Protein AF-A0A6J4S0P6-F1 (afdb_monomer_lite)

Secondary structure (DSSP, 8-state):
-------------------------GGGGS-HHHHHHHHHHHHHHHHHHHHHHHHSS---TTTTTTS--TTHHHHHHHHHHHHHHHHHHHHHHHHHT-HHHHHH----HHHHHHHHHHHHHHHHHHHHHHHHSS---HHHHHHTTGGGHHHHHHHHHHHHHHHHHHHHHHHHHHHHHHHHHHHHHHHHHHHHHHHHT-PPPP-------PPPPP----

Sequence (218 aa):
MSQARCESTGLRGRTGTLAPARRRNVFRVFRPSRMRLALQLGAGSVVVHELRYRLGPEHGERSLADHGHAYLTVITPLLGLALVLATAHFVWALWARRPEALAGGRIGVRTLAPALLAVHVGQESLEAALAFGHPFDLTVGLGHGGWIAAPLSLLVAAVLAWLTRGARHLAQAALARRRAPARIAARSAIATVATVLGPPCPPLARHGAERAPPLLAS

Organism: NCBI:txid1162706

Radius of gyration: 34.6 Å; chains: 1; bounding box: 70×63×114 Å

Foldseek 3Di:
DDDDDDDDPDPPPPPPPPPPPPPPPPVPPDDVQLVVQLVLLLVLLVQLLVVQCVPWPDPDPVPPVPDPVPVCVVVLVVVLSVLSSVLSVVLVVVQVPDPVCVVPNQCALVSQLVSSLVSNQVSVQVCCCVVVVDGDDVVVCVVRRVVVSNVSSSVSRHVSSVVVVVVVVVVVVVVVVVCVVVVVVVVVVVVVVDVVVDDDDPPDPPPPPDDDDDDDDD

Structure (mmCIF, N/CA/C/O backbone):
data_AF-A0A6J4S0P6-F1
#
_entry.id   AF-A0A6J4S0P6-F1
#
loop_
_atom_site.group_PDB
_atom_site.id
_atom_site.type_symbol
_atom_site.label_atom_id
_atom_site.label_alt_id
_atom_site.label_comp_id
_atom_site.label_asym_id
_atom_site.label_entity_id
_atom_site.label_seq_id
_atom_site.pdbx_PDB_ins_code
_atom_site.Cartn_x
_atom_site.Cartn_y
_atom_site.Cartn_z
_atom_site.occupancy
_atom_site.B_iso_or_equiv
_atom_site.auth_seq_id
_atom_site.auth_comp_id
_atom_site.auth_asym_id
_atom_site.auth_atom_id
_atom_site.pdbx_PDB_model_num
ATOM 1 N N . MET A 1 1 ? -10.715 12.210 89.234 1.00 48.47 1 MET A N 1
ATOM 2 C CA . MET A 1 1 ? -11.554 11.971 88.034 1.00 48.47 1 MET A CA 1
ATOM 3 C C . MET A 1 1 ? -10.690 12.241 86.796 1.00 48.47 1 MET A C 1
ATOM 5 O O . MET A 1 1 ? -10.702 13.342 86.280 1.00 48.47 1 MET A O 1
ATOM 9 N N . SER A 1 2 ? -9.645 11.455 86.529 1.00 48.28 2 SER A N 1
ATOM 10 C CA . SER A 1 2 ? -9.592 10.173 85.793 1.00 48.28 2 SER A CA 1
ATOM 11 C C . SER A 1 2 ? -10.154 10.243 84.364 1.00 48.28 2 SER A C 1
ATOM 13 O O . SER A 1 2 ? -11.287 9.846 84.111 1.00 48.28 2 SER A O 1
ATOM 15 N N . GLN A 1 3 ? -9.351 10.784 83.440 1.00 49.25 3 GLN A N 1
ATOM 16 C CA . GLN A 1 3 ? -9.535 10.644 81.994 1.00 49.25 3 GLN A CA 1
ATOM 17 C C . GLN A 1 3 ? -8.680 9.468 81.508 1.00 49.25 3 GLN A C 1
ATOM 19 O O . GLN A 1 3 ? -7.452 9.542 81.497 1.00 49.25 3 GLN A O 1
ATOM 24 N N . ALA A 1 4 ? -9.338 8.375 81.127 1.00 54.38 4 ALA A N 1
ATOM 25 C CA . ALA A 1 4 ? -8.702 7.199 80.554 1.00 54.38 4 ALA A CA 1
ATOM 26 C C . ALA A 1 4 ? -8.346 7.457 79.079 1.00 54.38 4 ALA A C 1
ATOM 28 O O . ALA A 1 4 ? -9.227 7.566 78.225 1.00 54.38 4 ALA A O 1
ATOM 29 N N . ARG A 1 5 ? -7.045 7.550 78.775 1.00 54.00 5 ARG A N 1
ATOM 30 C CA . ARG A 1 5 ? -6.516 7.458 77.407 1.00 54.00 5 ARG A CA 1
ATOM 31 C C . ARG A 1 5 ? -6.521 5.997 76.977 1.00 54.00 5 ARG A C 1
ATOM 33 O O . ARG A 1 5 ? -5.805 5.182 77.545 1.00 54.00 5 ARG A O 1
ATOM 40 N N . CYS A 1 6 ? -7.313 5.685 75.958 1.00 56.69 6 CYS A N 1
ATOM 41 C CA . CYS A 1 6 ? -7.255 4.414 75.252 1.00 56.69 6 CYS A CA 1
ATOM 42 C C . CYS A 1 6 ? -6.351 4.601 74.021 1.00 56.69 6 CYS A C 1
ATOM 44 O O . CYS A 1 6 ? -6.801 5.024 72.956 1.00 56.69 6 CYS A O 1
ATOM 46 N N . GLU A 1 7 ? -5.050 4.370 74.200 1.00 53.62 7 GLU A N 1
ATOM 47 C CA . GLU A 1 7 ? -4.078 4.301 73.106 1.00 53.62 7 GLU A CA 1
ATOM 48 C C . GLU A 1 7 ? -4.257 2.967 72.372 1.00 53.62 7 GLU A C 1
ATOM 50 O O . GLU A 1 7 ? -3.852 1.906 72.841 1.00 53.62 7 GLU A O 1
ATOM 55 N N . SER A 1 8 ? -4.914 3.018 71.212 1.00 56.19 8 SER A N 1
ATOM 56 C CA . SER A 1 8 ? -4.993 1.884 70.293 1.00 56.19 8 SER A CA 1
ATOM 57 C C . SER A 1 8 ? -3.743 1.856 69.415 1.00 56.19 8 SER A C 1
ATOM 59 O O . SER A 1 8 ? -3.649 2.493 68.364 1.00 56.19 8 SER A O 1
ATOM 61 N N . THR A 1 9 ? -2.747 1.104 69.869 1.00 58.28 9 THR A N 1
ATOM 62 C CA . THR A 1 9 ? -1.524 0.798 69.122 1.00 58.28 9 THR A CA 1
ATOM 63 C C . THR A 1 9 ? -1.868 -0.158 67.978 1.00 58.28 9 THR A C 1
ATOM 65 O O . THR A 1 9 ? -1.740 -1.377 68.075 1.00 58.28 9 THR A O 1
ATOM 68 N N . GLY A 1 10 ? -2.385 0.403 66.885 1.00 60.09 10 GLY A N 1
ATOM 69 C CA . GLY A 1 10 ? -2.715 -0.323 65.665 1.00 60.09 10 GLY A CA 1
ATOM 70 C C . GLY A 1 10 ? -1.455 -0.833 64.971 1.00 60.09 10 GLY A C 1
ATOM 71 O O . GLY A 1 10 ? -0.778 -0.086 64.264 1.00 60.09 10 GLY A O 1
ATOM 72 N N . LEU A 1 11 ? -1.172 -2.124 65.154 1.00 51.91 11 LEU A N 1
ATOM 73 C CA . LEU A 1 11 ? -0.221 -2.922 64.380 1.00 51.91 11 LEU A CA 1
ATOM 74 C C . LEU A 1 11 ? -0.565 -2.835 62.888 1.00 51.91 11 LEU A C 1
ATOM 76 O O . LEU A 1 11 ? -1.364 -3.597 62.345 1.00 51.91 11 LEU A O 1
ATOM 80 N N . ARG A 1 12 ? 0.047 -1.863 62.212 1.00 57.16 12 ARG A N 1
ATOM 81 C CA . ARG A 1 12 ? -0.053 -1.661 60.770 1.00 57.16 12 ARG A CA 1
ATOM 82 C C . ARG A 1 12 ? 0.792 -2.737 60.085 1.00 57.16 12 ARG A C 1
ATOM 84 O O . ARG A 1 12 ? 1.958 -2.521 59.763 1.00 57.16 12 ARG A O 1
ATOM 91 N N . GLY A 1 13 ? 0.189 -3.913 59.907 1.00 54.97 13 GLY A N 1
ATOM 92 C CA . GLY A 1 13 ? 0.728 -5.027 59.135 1.00 54.97 13 GLY A CA 1
ATOM 93 C C . GLY A 1 13 ? 1.095 -4.561 57.731 1.00 54.97 13 GLY A C 1
ATOM 94 O O . GLY A 1 13 ? 0.238 -4.354 56.875 1.00 54.97 13 GLY A O 1
ATOM 95 N N . ARG A 1 14 ? 2.392 -4.351 57.515 1.00 57.22 14 ARG A N 1
ATOM 96 C CA . ARG A 1 14 ? 2.994 -4.021 56.226 1.00 57.22 14 ARG A CA 1
ATOM 97 C C . ARG A 1 14 ? 2.977 -5.302 55.391 1.00 57.22 14 ARG A C 1
ATOM 99 O O . ARG A 1 14 ? 3.965 -6.025 55.318 1.00 57.22 14 ARG A O 1
ATOM 106 N N . THR A 1 15 ? 1.829 -5.621 54.800 1.00 64.81 15 THR A N 1
ATOM 107 C CA . THR A 1 15 ? 1.747 -6.610 53.727 1.00 64.81 15 THR A CA 1
ATOM 108 C C . THR A 1 15 ? 2.566 -6.063 52.567 1.00 64.81 15 THR A C 1
ATOM 110 O O . THR A 1 15 ? 2.144 -5.172 51.834 1.00 64.81 15 THR A O 1
ATOM 113 N N . GLY A 1 16 ? 3.807 -6.538 52.468 1.00 53.66 16 GLY A N 1
ATOM 114 C CA . GLY A 1 16 ? 4.695 -6.268 51.352 1.00 53.66 16 GLY A CA 1
ATOM 115 C C . GLY A 1 16 ? 4.071 -6.826 50.085 1.00 53.66 16 GLY A C 1
ATOM 116 O O . GLY A 1 16 ? 4.286 -7.981 49.727 1.00 53.66 16 GLY A O 1
ATOM 117 N N . THR A 1 17 ? 3.272 -6.008 49.409 1.00 64.50 17 THR A N 1
ATOM 118 C CA . THR A 1 17 ? 2.867 -6.228 48.029 1.00 64.50 17 THR A CA 1
ATOM 119 C C . THR A 1 17 ? 4.144 -6.185 47.203 1.00 64.50 17 THR A C 1
ATOM 121 O O . THR A 1 17 ? 4.640 -5.116 46.848 1.00 64.50 17 THR A O 1
ATOM 124 N N . LEU A 1 18 ? 4.719 -7.363 46.951 1.00 65.31 18 LEU A N 1
ATOM 125 C CA . LEU A 1 18 ? 5.774 -7.560 45.968 1.00 65.31 18 LEU A CA 1
ATOM 126 C C . LEU A 1 18 ? 5.264 -6.974 44.654 1.00 65.31 18 LEU A C 1
ATOM 128 O O . LEU A 1 18 ? 4.389 -7.544 43.999 1.00 65.31 18 LEU A O 1
ATOM 132 N N . ALA A 1 19 ? 5.758 -5.781 44.323 1.00 61.09 19 ALA A N 1
ATOM 133 C CA . ALA A 1 19 ? 5.419 -5.099 43.093 1.00 61.09 19 ALA A CA 1
ATOM 134 C C . ALA A 1 19 ? 5.701 -6.077 41.943 1.00 61.09 19 ALA A C 1
ATOM 136 O O . ALA A 1 19 ? 6.826 -6.579 41.846 1.00 61.09 19 ALA A O 1
ATOM 137 N N . PRO A 1 20 ? 4.702 -6.406 41.106 1.00 65.25 20 PRO A N 1
ATOM 138 C CA . PRO A 1 20 ? 4.869 -7.421 40.084 1.00 65.25 20 PRO A CA 1
ATOM 139 C C . PRO A 1 20 ? 6.037 -7.017 39.191 1.00 65.25 20 PRO A C 1
ATOM 141 O O . PRO A 1 20 ? 6.021 -5.946 38.576 1.00 65.25 20 PRO A O 1
ATOM 144 N N . ALA A 1 21 ? 7.065 -7.872 39.158 1.00 64.19 21 ALA A N 1
ATOM 145 C CA . ALA A 1 21 ? 8.245 -7.702 38.331 1.00 64.19 21 ALA A CA 1
ATOM 146 C C . ALA A 1 21 ? 7.785 -7.393 36.905 1.00 64.19 21 ALA A C 1
ATOM 148 O O . ALA A 1 21 ? 7.192 -8.228 36.217 1.00 64.19 21 ALA A O 1
ATOM 149 N N . ARG A 1 22 ? 7.996 -6.140 36.493 1.00 64.38 22 ARG A N 1
ATOM 150 C CA . ARG A 1 22 ? 7.554 -5.583 35.218 1.00 64.38 22 ARG A CA 1
ATOM 151 C C . ARG A 1 22 ? 8.327 -6.286 34.106 1.00 64.38 22 ARG A C 1
ATOM 153 O O . ARG A 1 22 ? 9.343 -5.767 33.650 1.00 64.38 22 ARG A O 1
ATOM 160 N N . ARG A 1 23 ? 7.862 -7.473 33.690 1.00 63.94 23 ARG A N 1
ATOM 161 C CA . ARG A 1 23 ? 8.382 -8.226 32.541 1.00 63.94 23 ARG A CA 1
ATOM 162 C C . ARG A 1 23 ? 8.401 -7.279 31.343 1.00 63.94 23 ARG A C 1
ATOM 164 O O . ARG A 1 23 ? 7.366 -6.978 30.744 1.00 63.94 23 ARG A O 1
ATOM 171 N N . ARG A 1 24 ? 9.584 -6.750 31.026 1.00 56.84 24 ARG A N 1
ATOM 172 C CA . ARG A 1 24 ? 9.828 -5.963 29.818 1.00 56.84 24 ARG A CA 1
ATOM 173 C C . ARG A 1 24 ? 9.737 -6.943 28.655 1.00 56.84 24 ARG A C 1
ATOM 175 O O . ARG A 1 24 ? 10.703 -7.615 28.325 1.00 56.84 24 ARG A O 1
ATOM 182 N N . ASN A 1 25 ? 8.540 -7.077 28.090 1.00 55.50 25 ASN A N 1
ATOM 183 C CA . ASN A 1 25 ? 8.300 -7.880 26.898 1.00 55.50 25 ASN A CA 1
ATOM 184 C C . ASN A 1 25 ? 9.155 -7.341 25.744 1.00 55.50 25 ASN A C 1
ATOM 186 O O . ASN A 1 25 ? 8.804 -6.335 25.126 1.00 55.50 25 ASN A O 1
ATOM 190 N N . VAL A 1 26 ? 10.259 -8.031 25.455 1.00 55.56 26 VAL A N 1
ATOM 191 C CA . VAL A 1 26 ? 11.167 -7.763 24.326 1.00 55.56 26 VAL A CA 1
ATOM 192 C C . VAL A 1 26 ? 10.431 -7.906 22.981 1.00 55.56 26 VAL A C 1
ATOM 194 O O . VAL A 1 26 ? 10.780 -7.260 22.003 1.00 55.56 26 VAL A O 1
ATOM 197 N N . PHE A 1 27 ? 9.293 -8.606 22.951 1.00 51.06 27 PHE A N 1
ATOM 198 C CA . PHE A 1 27 ? 8.407 -8.702 21.783 1.00 51.06 27 PHE A CA 1
ATOM 199 C C . PHE A 1 27 ? 7.603 -7.425 21.456 1.00 51.06 27 PHE A C 1
ATOM 201 O O . PHE A 1 27 ? 6.813 -7.415 20.515 1.00 51.06 27 PHE A O 1
ATOM 208 N N . ARG A 1 28 ? 7.795 -6.309 22.178 1.00 51.62 28 ARG A N 1
ATOM 209 C CA . ARG A 1 28 ? 7.159 -5.013 21.848 1.00 51.62 28 ARG A CA 1
ATOM 210 C C . ARG A 1 28 ? 7.816 -4.247 20.694 1.00 51.62 28 ARG A C 1
ATOM 212 O O . ARG A 1 28 ? 7.376 -3.135 20.399 1.00 51.62 28 ARG A O 1
ATOM 219 N N . VAL A 1 29 ? 8.844 -4.800 20.053 1.00 55.56 29 VAL A N 1
ATOM 220 C CA . VAL A 1 29 ? 9.609 -4.087 19.017 1.00 55.56 29 VAL A CA 1
ATOM 221 C C . VAL A 1 29 ? 8.790 -3.876 17.730 1.00 55.56 29 VAL A C 1
ATOM 223 O O . VAL A 1 29 ? 8.942 -2.844 17.075 1.00 55.56 29 VAL A O 1
ATOM 226 N N . PHE A 1 30 ? 7.806 -4.735 17.432 1.00 53.81 30 PHE A N 1
ATOM 227 C CA . PHE A 1 30 ? 6.898 -4.541 16.296 1.00 53.81 30 PHE A CA 1
ATOM 228 C C . PHE A 1 30 ? 5.473 -4.236 16.744 1.00 53.81 30 PHE A C 1
ATOM 230 O O . PHE A 1 30 ? 4.707 -5.104 17.157 1.00 53.81 30 PHE A O 1
ATOM 237 N N . ARG A 1 31 ? 5.077 -2.964 16.619 1.00 67.00 31 ARG A N 1
ATOM 238 C CA . ARG A 1 31 ? 3.662 -2.607 16.731 1.00 67.00 31 ARG A CA 1
ATOM 239 C C . ARG A 1 31 ? 2.914 -3.208 15.531 1.00 67.00 31 ARG A C 1
ATOM 241 O O . ARG A 1 31 ? 3.312 -2.926 14.399 1.00 67.00 31 ARG A O 1
ATOM 248 N N . PRO A 1 32 ? 1.809 -3.951 15.733 1.00 72.88 32 PRO A N 1
ATOM 249 C CA . PRO A 1 32 ? 1.068 -4.626 14.656 1.00 72.88 32 PRO A CA 1
ATOM 250 C C . PRO A 1 32 ? 0.584 -3.670 13.551 1.00 72.88 32 PRO A C 1
ATOM 252 O O . PRO A 1 32 ? 0.347 -4.070 12.415 1.00 72.88 32 PRO A O 1
ATOM 255 N N . SER A 1 33 ? 0.480 -2.376 13.853 1.00 76.81 33 SER A N 1
ATOM 256 C CA . SER A 1 33 ? 0.159 -1.324 12.892 1.00 76.81 33 SER A CA 1
ATOM 257 C C . SER A 1 33 ? 1.252 -1.062 11.849 1.00 76.81 33 SER A C 1
ATOM 259 O O . SER A 1 33 ? 0.907 -0.750 10.713 1.00 76.81 33 SER A O 1
ATOM 261 N N . ARG A 1 34 ? 2.538 -1.198 12.209 1.00 78.31 34 ARG A N 1
ATOM 262 C CA . ARG A 1 34 ? 3.673 -1.010 11.286 1.00 78.31 34 ARG A CA 1
ATOM 263 C C . ARG A 1 34 ? 3.737 -2.135 10.267 1.00 78.31 34 ARG A C 1
ATOM 265 O O . ARG A 1 34 ? 3.799 -1.869 9.076 1.00 78.31 34 ARG A O 1
ATOM 272 N N . MET A 1 35 ? 3.640 -3.375 10.746 1.00 80.62 35 MET A N 1
ATOM 273 C CA . MET A 1 35 ? 3.640 -4.557 9.885 1.00 80.62 35 MET A CA 1
ATOM 274 C C . MET A 1 35 ? 2.464 -4.519 8.911 1.00 80.62 35 MET A C 1
ATOM 276 O O . MET A 1 35 ? 2.639 -4.737 7.722 1.00 80.62 35 MET A O 1
ATOM 280 N N . ARG A 1 36 ? 1.276 -4.126 9.388 1.00 84.44 36 ARG A N 1
ATOM 281 C CA . ARG A 1 36 ? 0.110 -3.958 8.517 1.00 84.44 36 ARG A CA 1
ATOM 282 C C . ARG A 1 36 ? 0.326 -2.893 7.437 1.00 84.44 36 ARG A C 1
ATOM 284 O O . ARG A 1 36 ? -0.075 -3.121 6.306 1.00 84.44 36 ARG A O 1
ATOM 291 N N . LEU A 1 37 ? 0.924 -1.748 7.774 1.00 85.81 37 LEU A N 1
ATOM 292 C CA . LEU A 1 37 ? 1.220 -0.703 6.789 1.00 85.81 37 LEU A CA 1
ATOM 293 C C . LEU A 1 37 ? 2.244 -1.185 5.753 1.00 85.81 37 LEU A C 1
ATOM 295 O O . LEU A 1 37 ? 2.020 -0.994 4.565 1.00 85.81 37 LEU A O 1
ATOM 299 N N . ALA A 1 38 ? 3.319 -1.844 6.189 1.00 85.94 38 ALA A N 1
ATOM 300 C CA . ALA A 1 38 ? 4.314 -2.415 5.284 1.00 85.94 38 ALA A CA 1
ATOM 301 C C . ALA A 1 38 ? 3.692 -3.444 4.331 1.00 85.94 38 ALA A C 1
ATOM 303 O O . ALA A 1 38 ? 3.894 -3.355 3.128 1.00 85.94 38 ALA A O 1
ATOM 304 N N . LEU A 1 39 ? 2.859 -4.353 4.850 1.00 87.19 39 LEU A N 1
ATOM 305 C CA . LEU A 1 39 ? 2.141 -5.335 4.034 1.00 87.19 39 LEU A CA 1
ATOM 306 C C . LEU A 1 39 ? 1.191 -4.671 3.028 1.00 87.19 39 LEU A C 1
ATOM 308 O O . LEU A 1 39 ? 1.095 -5.118 1.893 1.00 87.19 39 LEU A O 1
ATOM 312 N N . GLN A 1 40 ? 0.505 -3.595 3.420 1.00 89.12 40 GLN A N 1
ATOM 313 C CA . GLN A 1 40 ? -0.378 -2.84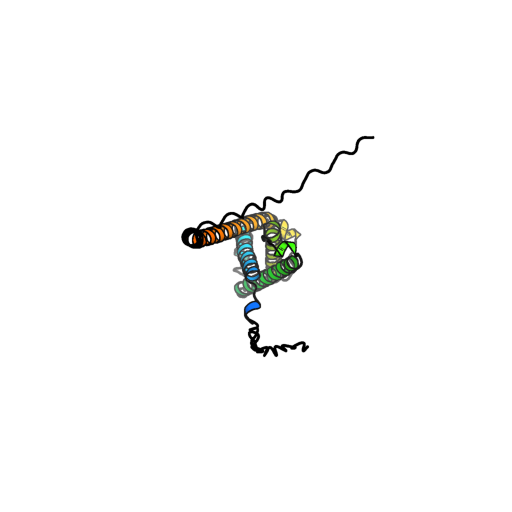4 2.522 1.00 89.12 40 GLN A CA 1
ATOM 314 C C . GLN A 1 40 ? 0.389 -2.132 1.413 1.00 89.12 40 GLN A C 1
ATOM 316 O O . GLN A 1 40 ? -0.047 -2.168 0.268 1.00 89.12 40 GLN A O 1
ATOM 321 N N . LEU A 1 41 ? 1.505 -1.483 1.754 1.00 89.88 41 LEU A 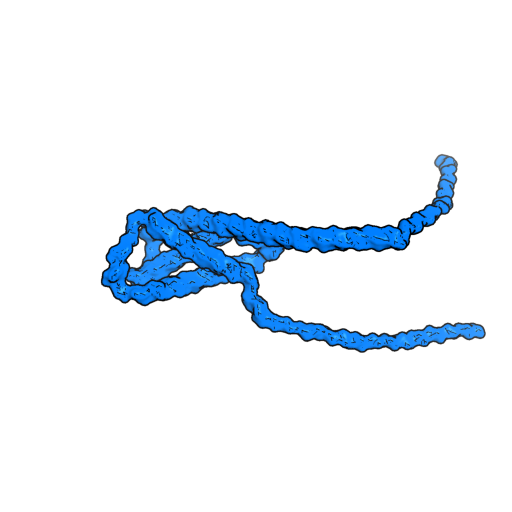N 1
ATOM 322 C CA . LEU A 1 41 ? 2.341 -0.796 0.775 1.00 89.88 41 LEU A CA 1
ATOM 323 C C . LEU A 1 41 ? 3.007 -1.789 -0.172 1.00 89.88 41 LEU A C 1
ATOM 325 O O . LEU A 1 41 ? 2.980 -1.550 -1.368 1.00 89.88 41 LEU A O 1
ATOM 329 N N . GLY A 1 42 ? 3.512 -2.915 0.336 1.00 87.12 42 GLY A N 1
ATOM 330 C CA . GLY A 1 42 ? 4.120 -3.955 -0.494 1.00 87.12 42 GLY A CA 1
ATOM 331 C C . GLY A 1 42 ? 3.119 -4.636 -1.421 1.00 87.12 42 GLY A C 1
ATOM 332 O O . GLY A 1 42 ? 3.358 -4.731 -2.617 1.00 87.12 42 GLY A O 1
ATOM 333 N N . ALA A 1 43 ? 1.960 -5.054 -0.904 1.00 88.19 43 ALA A N 1
ATOM 334 C CA . ALA A 1 43 ? 0.921 -5.639 -1.751 1.00 88.19 43 ALA A CA 1
ATOM 335 C C . ALA A 1 43 ? 0.398 -4.626 -2.781 1.00 88.19 43 ALA A C 1
ATOM 337 O O . ALA A 1 43 ? 0.199 -4.965 -3.943 1.00 88.19 43 ALA A O 1
ATOM 338 N N . GLY A 1 44 ? 0.189 -3.374 -2.364 1.00 91.88 44 GLY A N 1
ATOM 339 C CA . GLY A 1 44 ? -0.278 -2.324 -3.259 1.00 91.88 44 GLY A CA 1
ATOM 340 C C . GLY A 1 44 ? 0.739 -1.962 -4.338 1.00 91.88 44 GLY A C 1
ATOM 341 O O . GLY A 1 44 ? 0.333 -1.762 -5.477 1.00 91.88 44 GLY A O 1
ATOM 342 N N . SER A 1 45 ? 2.035 -1.904 -4.016 1.00 93.00 45 SER A N 1
ATOM 343 C CA . SER A 1 45 ? 3.071 -1.542 -4.988 1.00 93.00 45 SER A CA 1
ATOM 344 C C . SER A 1 45 ? 3.224 -2.606 -6.067 1.00 93.00 45 SER A C 1
ATOM 346 O O . SER A 1 45 ? 3.263 -2.253 -7.238 1.00 93.00 45 SER A O 1
ATOM 348 N N . VAL A 1 46 ? 3.191 -3.894 -5.700 1.00 89.69 46 VAL A N 1
ATOM 349 C CA . VAL A 1 46 ? 3.176 -5.003 -6.673 1.00 89.69 46 VAL A CA 1
ATOM 350 C C . VAL A 1 46 ? 1.976 -4.880 -7.611 1.00 89.69 46 VAL A C 1
ATOM 352 O O . VAL A 1 46 ? 2.136 -4.954 -8.821 1.00 89.69 46 VAL A O 1
ATOM 355 N N . VAL A 1 47 ? 0.776 -4.624 -7.078 1.00 91.56 47 VAL A N 1
ATOM 356 C CA . VAL A 1 47 ? -0.426 -4.468 -7.914 1.00 91.56 47 VAL A CA 1
ATOM 357 C C . VAL A 1 47 ? -0.316 -3.263 -8.854 1.00 91.56 47 VAL A C 1
ATOM 359 O O . VAL A 1 47 ? -0.686 -3.380 -10.017 1.00 91.56 47 VAL A O 1
ATOM 362 N N . VAL A 1 48 ? 0.175 -2.113 -8.379 1.00 92.62 48 VAL A N 1
ATOM 363 C CA . VAL A 1 48 ? 0.365 -0.920 -9.228 1.00 92.62 48 VAL A CA 1
ATOM 364 C C . VAL A 1 48 ? 1.373 -1.202 -10.338 1.00 92.62 48 VAL A C 1
ATOM 366 O O . VAL A 1 48 ? 1.098 -0.880 -11.492 1.00 92.62 48 VAL A O 1
ATOM 369 N N . HIS A 1 49 ? 2.495 -1.829 -9.992 1.00 89.94 49 HIS A N 1
ATOM 370 C CA . HIS A 1 49 ? 3.557 -2.187 -10.923 1.00 89.94 49 HIS A CA 1
ATOM 371 C C . HIS A 1 49 ? 3.038 -3.132 -12.020 1.00 89.94 49 HIS A C 1
ATOM 373 O O . HIS A 1 49 ? 3.088 -2.791 -13.198 1.00 89.94 49 HIS A O 1
ATOM 379 N N . GLU A 1 50 ? 2.407 -4.247 -11.641 1.00 88.69 50 GLU A N 1
ATOM 380 C CA . GLU A 1 50 ? 1.818 -5.221 -12.574 1.00 88.69 50 GLU A CA 1
ATOM 381 C C . GLU A 1 50 ? 0.729 -4.612 -13.469 1.00 88.69 50 GLU A C 1
ATOM 383 O O . GLU A 1 50 ? 0.701 -4.835 -14.680 1.00 88.69 50 GLU A O 1
ATOM 388 N N . LEU A 1 51 ? -0.181 -3.814 -12.896 1.00 89.75 51 LEU A N 1
ATOM 389 C CA . LEU A 1 51 ? -1.229 -3.153 -13.678 1.00 89.75 51 LEU A CA 1
ATOM 390 C C . LEU A 1 51 ? -0.642 -2.151 -14.668 1.00 89.75 51 LEU A C 1
ATOM 392 O O . LEU A 1 51 ? -1.144 -2.050 -15.784 1.00 89.75 51 LEU A O 1
ATOM 396 N N . ARG A 1 52 ? 0.413 -1.427 -14.287 1.00 89.19 52 ARG A N 1
ATOM 397 C CA . ARG A 1 52 ? 1.088 -0.506 -15.198 1.00 89.19 52 ARG A CA 1
ATOM 398 C C . ARG A 1 52 ? 1.701 -1.263 -16.372 1.00 89.19 52 ARG A C 1
ATOM 400 O O . ARG A 1 52 ? 1.455 -0.863 -17.504 1.00 89.19 52 ARG A O 1
ATOM 407 N N . TYR A 1 53 ? 2.438 -2.345 -16.127 1.00 83.25 53 TYR A N 1
ATOM 408 C CA . TYR A 1 53 ? 3.031 -3.146 -17.204 1.00 83.25 53 TYR A CA 1
ATOM 409 C C . TYR A 1 53 ? 1.974 -3.709 -18.162 1.00 83.25 53 TYR A C 1
ATOM 411 O O . TYR A 1 53 ? 2.175 -3.684 -19.371 1.00 83.25 53 TYR A O 1
ATOM 419 N N . ARG A 1 54 ? 0.811 -4.132 -17.650 1.00 85.50 54 ARG A N 1
ATOM 420 C CA . ARG A 1 54 ? -0.294 -4.646 -18.484 1.00 85.50 54 ARG A CA 1
ATOM 421 C C . ARG A 1 54 ? -1.046 -3.581 -19.282 1.00 85.50 54 ARG A C 1
ATOM 423 O O . ARG A 1 54 ? -1.673 -3.916 -20.280 1.00 85.50 54 ARG A O 1
ATOM 430 N N . LEU A 1 55 ? -1.066 -2.338 -18.807 1.00 86.44 55 LEU A N 1
ATOM 431 C CA . LEU A 1 55 ? -1.820 -1.235 -19.418 1.00 86.44 55 LEU A CA 1
ATOM 432 C C . LEU A 1 55 ? -0.934 -0.279 -20.229 1.00 86.44 55 LEU A C 1
ATOM 434 O O . LEU A 1 55 ? -1.452 0.550 -20.976 1.00 86.44 55 LEU A O 1
ATOM 438 N N . GLY A 1 56 ? 0.384 -0.350 -20.049 1.00 80.19 56 GLY A N 1
ATOM 439 C CA . GLY A 1 56 ? 1.353 0.456 -20.776 1.00 80.19 56 GLY A CA 1
ATOM 440 C C . GLY A 1 56 ? 1.458 0.017 -22.243 1.00 80.19 56 GLY A C 1
ATOM 441 O O . GLY A 1 56 ? 1.387 -1.180 -22.513 1.00 80.19 56 GLY A O 1
ATOM 442 N N . PRO A 1 57 ? 1.647 0.955 -23.191 1.00 66.50 57 PRO A N 1
ATOM 443 C CA . PRO A 1 57 ? 1.677 0.688 -24.636 1.00 66.50 57 PRO A CA 1
ATOM 444 C C . PRO A 1 57 ? 2.963 -0.017 -2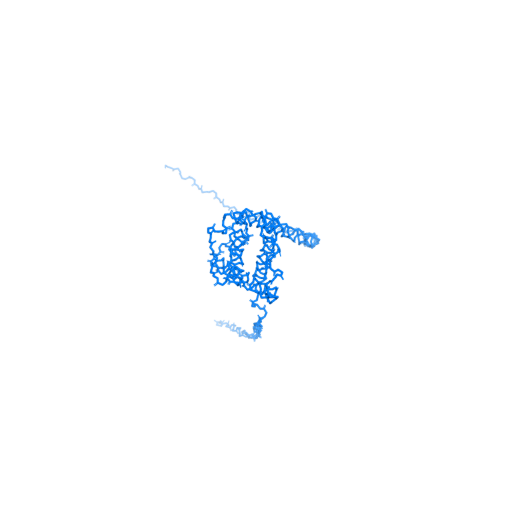5.132 1.00 66.50 57 PRO A C 1
ATOM 446 O O . PRO A 1 57 ? 3.514 0.353 -26.155 1.00 66.50 57 PRO A O 1
ATOM 449 N N . GLU A 1 58 ? 3.404 -1.063 -24.433 1.00 61.66 58 GLU A N 1
ATOM 450 C CA . GLU A 1 58 ? 4.599 -1.882 -24.684 1.00 61.66 58 GLU A CA 1
ATOM 451 C C . GLU A 1 58 ? 5.953 -1.203 -24.389 1.00 61.66 58 GLU A C 1
ATOM 453 O O . GLU A 1 58 ? 6.403 -0.272 -25.050 1.00 61.66 58 GLU A O 1
ATOM 458 N N . HIS A 1 59 ? 6.665 -1.739 -23.394 1.00 55.62 59 HIS A N 1
ATOM 459 C CA . HIS A 1 59 ? 8.119 -1.899 -23.457 1.00 55.62 59 HIS A CA 1
ATOM 460 C C . HIS A 1 59 ? 8.341 -3.405 -23.461 1.00 55.62 59 HIS A C 1
ATOM 462 O O . HIS A 1 59 ? 8.173 -4.072 -22.443 1.00 55.62 59 HIS A O 1
ATOM 468 N N . GLY A 1 60 ? 8.552 -3.937 -24.662 1.00 52.38 60 GLY A N 1
ATOM 469 C CA . GLY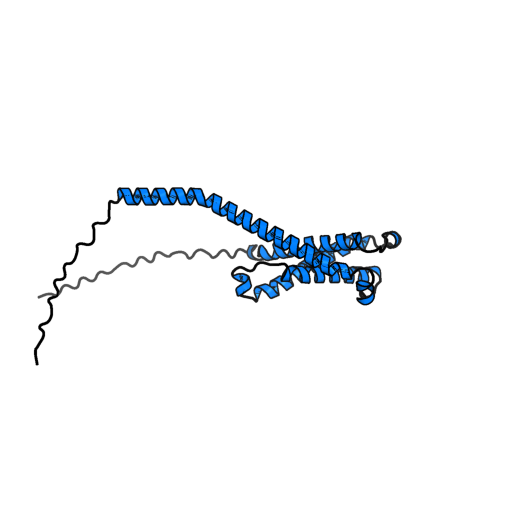 A 1 60 ? 8.489 -5.359 -24.939 1.00 52.38 60 GLY A CA 1
ATOM 470 C C . GLY A 1 60 ? 9.426 -6.188 -24.067 1.00 52.38 60 GLY A C 1
ATOM 471 O O . GLY A 1 60 ? 10.616 -5.899 -23.936 1.00 52.38 60 GLY A O 1
ATOM 472 N N . GLU A 1 61 ? 8.894 -7.317 -23.603 1.00 51.81 61 GLU A N 1
ATOM 473 C CA . GLU A 1 61 ? 9.622 -8.455 -23.026 1.00 51.81 61 GLU A CA 1
ATOM 474 C C . GLU A 1 61 ? 10.797 -8.938 -23.911 1.00 51.81 61 GLU A C 1
ATOM 476 O O . GLU A 1 61 ? 11.662 -9.683 -23.458 1.00 51.81 61 GLU A O 1
ATOM 481 N N . ARG A 1 62 ? 10.882 -8.467 -25.164 1.00 52.69 62 ARG A N 1
ATOM 482 C CA . ARG A 1 62 ? 11.939 -8.796 -26.126 1.00 52.69 62 ARG A CA 1
ATOM 483 C C . ARG A 1 62 ? 13.325 -8.233 -25.794 1.00 52.69 62 ARG A C 1
ATOM 485 O O . ARG A 1 62 ? 14.285 -8.778 -26.311 1.00 52.69 62 ARG A O 1
ATOM 492 N N . SER A 1 63 ? 13.479 -7.206 -24.948 1.00 53.53 63 SER A N 1
ATOM 493 C CA . SER A 1 63 ? 14.822 -6.641 -24.683 1.00 53.53 63 SER A CA 1
ATOM 494 C C . SER A 1 63 ? 15.564 -7.268 -23.491 1.00 53.53 63 SER A C 1
ATOM 496 O O . SER A 1 63 ? 16.791 -7.164 -23.428 1.00 53.53 63 SER A O 1
ATOM 498 N N . LEU A 1 64 ? 14.860 -7.903 -22.543 1.00 53.75 64 LEU A N 1
ATOM 499 C CA . LEU A 1 64 ? 15.475 -8.466 -21.327 1.00 53.75 64 LEU A CA 1
ATOM 500 C C . LEU A 1 64 ? 15.963 -9.911 -21.495 1.00 53.75 64 LEU A C 1
ATOM 502 O O . LEU A 1 64 ? 16.878 -10.315 -20.784 1.00 53.75 64 LEU A O 1
ATOM 506 N N . ALA A 1 65 ? 15.377 -10.684 -22.415 1.00 54.97 65 ALA A N 1
ATOM 507 C CA . ALA A 1 65 ? 15.770 -12.076 -22.643 1.00 54.97 65 ALA A CA 1
ATOM 508 C C . ALA A 1 65 ? 17.185 -12.213 -23.243 1.00 54.97 65 ALA A C 1
ATOM 510 O O . ALA A 1 65 ? 17.848 -13.221 -23.008 1.00 54.97 65 ALA A O 1
ATOM 511 N N . ASP A 1 66 ? 17.662 -11.182 -23.947 1.00 58.22 66 ASP A N 1
ATOM 512 C CA . ASP A 1 66 ? 18.938 -11.217 -24.673 1.00 58.22 66 ASP A CA 1
ATOM 513 C C . ASP A 1 66 ? 20.140 -10.707 -23.855 1.00 58.22 66 ASP A C 1
ATOM 515 O O . ASP A 1 66 ? 21.290 -10.938 -24.229 1.00 58.22 66 ASP A O 1
ATOM 519 N N . HIS A 1 67 ? 19.913 -10.050 -22.713 1.00 57.09 67 HIS A N 1
ATOM 520 C CA . HIS A 1 67 ? 20.982 -9.473 -21.893 1.00 57.09 67 HIS A CA 1
ATOM 521 C C . HIS A 1 67 ? 21.091 -10.241 -20.571 1.00 57.09 67 HIS A C 1
ATOM 523 O O . HIS A 1 67 ? 20.107 -10.358 -19.849 1.00 57.09 67 HIS A O 1
ATOM 529 N N . GLY A 1 68 ? 22.278 -10.780 -20.256 1.00 59.81 68 GLY A N 1
ATOM 530 C CA . GLY A 1 68 ? 22.588 -11.714 -19.154 1.00 59.81 68 GLY A CA 1
ATOM 531 C C . GLY A 1 68 ? 22.367 -11.210 -17.717 1.00 59.81 68 GLY A C 1
ATOM 532 O O . GLY A 1 68 ? 23.224 -11.371 -16.849 1.00 59.81 68 GLY A O 1
ATOM 533 N N . HIS A 1 69 ? 21.203 -10.641 -17.429 1.00 67.88 69 HIS A N 1
ATOM 534 C CA . HIS A 1 69 ? 20.826 -10.027 -16.164 1.00 67.88 69 HIS A CA 1
ATOM 535 C C . HIS A 1 69 ? 19.928 -10.929 -15.316 1.00 67.88 69 HIS A C 1
ATOM 537 O O . HIS A 1 69 ? 19.065 -10.451 -14.581 1.00 67.88 69 HIS A O 1
ATOM 543 N N . ALA A 1 70 ? 20.148 -12.246 -15.357 1.00 76.06 70 ALA A N 1
ATOM 544 C CA . ALA A 1 70 ? 19.395 -13.198 -14.539 1.00 76.06 70 ALA A CA 1
ATOM 545 C C . ALA A 1 70 ? 19.422 -12.829 -13.038 1.00 76.06 70 ALA A C 1
ATOM 547 O O . ALA A 1 70 ? 18.440 -13.037 -12.330 1.00 76.06 70 ALA A O 1
ATOM 548 N N . TYR A 1 71 ? 20.495 -12.188 -12.556 1.00 75.38 71 TYR A N 1
ATOM 549 C CA . TYR A 1 71 ? 20.598 -11.721 -11.170 1.00 75.38 71 TYR A CA 1
ATOM 550 C C . TYR A 1 71 ? 19.592 -10.608 -10.812 1.00 75.38 71 TYR A C 1
ATOM 552 O O . TYR A 1 71 ? 19.205 -10.496 -9.646 1.00 75.38 71 TYR A O 1
ATOM 560 N N . LEU A 1 72 ? 19.120 -9.812 -11.781 1.00 72.00 72 LEU A N 1
ATOM 561 C CA . LEU A 1 72 ? 18.130 -8.755 -11.537 1.00 72.00 72 LEU A CA 1
ATOM 562 C C . LEU A 1 72 ? 16.775 -9.329 -11.119 1.00 72.00 72 LEU A C 1
ATOM 564 O O . LEU A 1 72 ? 16.091 -8.723 -10.300 1.00 72.00 72 LEU A O 1
ATOM 568 N N . THR A 1 73 ? 16.433 -10.543 -11.560 1.00 76.12 73 THR A N 1
ATOM 569 C CA . THR A 1 73 ? 15.192 -11.213 -11.131 1.00 76.12 73 THR A CA 1
ATOM 570 C C . THR A 1 73 ? 15.157 -11.494 -9.622 1.00 76.12 73 THR A C 1
ATOM 572 O O . THR A 1 73 ? 14.080 -11.582 -9.037 1.00 76.12 73 THR A O 1
ATOM 575 N N . VAL A 1 74 ? 16.324 -11.568 -8.968 1.00 80.25 74 VAL A N 1
ATOM 576 C CA . VAL A 1 74 ? 16.454 -11.760 -7.515 1.00 80.25 74 VAL A CA 1
ATOM 577 C C . VAL A 1 74 ? 16.718 -10.439 -6.789 1.00 80.25 74 VAL A C 1
ATOM 579 O O . VAL A 1 74 ? 16.153 -10.198 -5.723 1.00 80.25 74 VAL A O 1
ATOM 582 N N . ILE A 1 75 ? 17.555 -9.558 -7.346 1.00 79.31 75 ILE A N 1
ATOM 583 C CA . ILE A 1 75 ? 17.928 -8.294 -6.689 1.00 79.31 75 ILE A CA 1
ATOM 584 C C . ILE A 1 75 ? 16.766 -7.293 -6.672 1.00 79.31 75 ILE A C 1
ATOM 586 O O . ILE A 1 75 ? 16.515 -6.671 -5.636 1.00 79.31 75 ILE A O 1
ATOM 590 N N . THR A 1 76 ? 16.026 -7.158 -7.773 1.00 73.88 76 THR A N 1
ATOM 591 C CA . THR A 1 76 ? 14.909 -6.210 -7.884 1.00 73.88 76 THR A CA 1
ATOM 592 C C . THR A 1 76 ? 13.832 -6.419 -6.811 1.00 73.88 76 THR A C 1
ATOM 594 O O . THR A 1 76 ? 13.511 -5.450 -6.116 1.00 73.88 76 THR A O 1
ATOM 597 N N . PRO A 1 77 ? 13.307 -7.638 -6.554 1.00 75.12 77 PRO A N 1
ATOM 598 C CA . PRO A 1 77 ? 12.313 -7.823 -5.495 1.00 75.12 77 PRO A CA 1
ATOM 599 C C . PRO A 1 77 ? 12.874 -7.570 -4.087 1.00 75.12 77 PRO A C 1
ATOM 601 O O . PRO A 1 77 ? 12.142 -7.076 -3.227 1.00 75.12 77 PRO A O 1
ATOM 604 N N . LEU A 1 78 ? 14.161 -7.844 -3.832 1.00 79.62 78 LEU A N 1
ATOM 605 C CA . LEU A 1 78 ? 14.792 -7.552 -2.537 1.00 79.62 78 LEU A CA 1
ATOM 606 C C . LEU A 1 78 ? 14.887 -6.048 -2.278 1.00 79.62 78 LEU A C 1
ATOM 608 O O . LEU A 1 78 ? 14.562 -5.580 -1.183 1.00 79.62 78 LEU A O 1
ATOM 612 N N . LEU A 1 79 ? 15.293 -5.278 -3.285 1.00 75.06 79 LEU A N 1
ATOM 613 C CA . LEU A 1 79 ? 15.355 -3.828 -3.165 1.00 75.06 79 LEU A CA 1
ATOM 614 C C . LEU A 1 79 ? 13.958 -3.196 -3.131 1.00 75.06 79 LEU A C 1
ATOM 616 O O . LEU A 1 79 ? 13.728 -2.269 -2.353 1.00 75.06 79 LEU A O 1
ATOM 620 N N . GLY A 1 80 ? 13.000 -3.747 -3.882 1.00 75.56 80 GLY A N 1
ATOM 621 C CA . GLY A 1 80 ? 11.587 -3.381 -3.784 1.00 75.56 80 GLY A CA 1
ATOM 622 C C . GLY A 1 80 ? 11.044 -3.585 -2.367 1.00 75.56 80 GLY A C 1
ATOM 623 O O . GLY A 1 80 ? 10.422 -2.684 -1.800 1.00 75.56 80 GLY A O 1
ATOM 624 N N . LEU A 1 81 ? 11.358 -4.719 -1.734 1.00 78.19 81 LEU A N 1
ATOM 625 C CA . LEU A 1 81 ? 11.006 -4.977 -0.337 1.00 78.19 81 LEU A CA 1
ATOM 626 C C . LEU A 1 81 ? 11.661 -3.963 0.615 1.00 78.19 81 LEU A C 1
ATOM 628 O O . LEU A 1 81 ? 10.986 -3.430 1.501 1.00 78.19 81 LEU A O 1
ATOM 632 N N . ALA A 1 82 ? 12.948 -3.660 0.432 1.00 76.44 82 ALA A N 1
ATOM 633 C CA . ALA A 1 82 ? 13.648 -2.660 1.239 1.00 76.44 82 ALA A CA 1
ATOM 634 C C . ALA A 1 82 ? 12.999 -1.268 1.113 1.00 76.44 82 ALA A C 1
ATOM 636 O O . ALA A 1 82 ? 12.761 -0.602 2.126 1.00 76.44 82 ALA A O 1
ATOM 637 N N . LEU A 1 83 ? 12.628 -0.859 -0.104 1.00 75.44 83 LEU A N 1
ATOM 638 C CA . LEU A 1 83 ? 11.953 0.409 -0.383 1.00 75.44 83 LEU A CA 1
ATOM 639 C C . LEU A 1 83 ? 10.558 0.483 0.254 1.00 75.44 83 LEU A C 1
ATOM 641 O O . LEU A 1 83 ? 10.186 1.508 0.839 1.00 75.44 83 LEU A O 1
ATOM 645 N N . VAL A 1 84 ? 9.797 -0.613 0.208 1.00 81.00 84 VAL A N 1
ATOM 646 C CA . VAL A 1 84 ? 8.499 -0.733 0.889 1.00 81.00 84 VAL A CA 1
ATOM 647 C C . VAL A 1 84 ? 8.664 -0.558 2.397 1.00 81.00 84 VAL A C 1
ATOM 649 O O . VAL A 1 84 ? 7.919 0.207 3.016 1.00 81.00 84 VAL A O 1
ATOM 652 N N . LEU A 1 85 ? 9.642 -1.235 3.005 1.00 79.31 85 LEU A N 1
ATOM 653 C CA . LEU A 1 85 ? 9.903 -1.146 4.443 1.00 79.31 85 LEU A CA 1
ATOM 654 C C . LEU A 1 85 ? 10.352 0.260 4.858 1.00 79.31 85 LEU A C 1
ATOM 656 O O . LEU A 1 85 ? 9.854 0.782 5.861 1.00 79.31 85 LEU A O 1
ATOM 660 N N . ALA A 1 86 ? 11.233 0.890 4.078 1.00 71.75 86 ALA A N 1
ATOM 661 C CA . ALA A 1 86 ? 11.690 2.258 4.305 1.00 71.75 86 ALA A CA 1
ATOM 662 C C . ALA A 1 86 ? 10.525 3.257 4.222 1.00 71.75 86 ALA A C 1
ATOM 664 O O . ALA A 1 86 ? 10.315 4.045 5.149 1.00 71.75 86 ALA A O 1
ATOM 665 N N . THR A 1 87 ? 9.696 3.162 3.179 1.00 76.38 87 THR A N 1
ATOM 666 C CA . THR A 1 87 ? 8.505 4.011 3.014 1.00 76.38 87 THR A CA 1
ATOM 667 C C . THR A 1 87 ? 7.498 3.790 4.139 1.00 76.38 87 THR A C 1
ATOM 669 O O . THR A 1 87 ? 6.996 4.749 4.727 1.00 76.38 87 THR A O 1
ATOM 672 N N . ALA A 1 88 ? 7.232 2.535 4.508 1.00 77.12 88 ALA A N 1
ATOM 673 C CA . ALA A 1 88 ? 6.342 2.204 5.616 1.00 77.12 88 ALA A CA 1
ATOM 674 C C . ALA A 1 88 ? 6.850 2.778 6.945 1.00 77.12 88 ALA A C 1
ATOM 676 O O . ALA A 1 88 ? 6.062 3.313 7.733 1.00 77.12 88 ALA A O 1
ATOM 677 N N . HIS A 1 89 ? 8.159 2.692 7.193 1.00 79.69 89 HIS A N 1
ATOM 678 C CA . HIS A 1 89 ? 8.794 3.277 8.367 1.00 79.69 89 HIS A CA 1
ATOM 679 C C . HIS A 1 89 ? 8.660 4.802 8.374 1.00 79.69 89 HIS A C 1
ATOM 681 O O . HIS A 1 89 ? 8.244 5.366 9.387 1.00 79.69 89 HIS A O 1
ATOM 687 N N . PHE A 1 90 ? 8.952 5.459 7.252 1.00 75.19 90 PHE A N 1
ATOM 688 C CA . PHE A 1 90 ? 8.863 6.910 7.103 1.00 75.19 90 PHE A CA 1
ATOM 689 C C . PHE A 1 90 ? 7.433 7.425 7.303 1.00 75.19 90 PHE A C 1
ATOM 691 O O . PHE A 1 90 ? 7.196 8.294 8.146 1.00 75.19 90 PHE A O 1
ATOM 698 N N . VAL A 1 91 ? 6.455 6.828 6.613 1.00 77.19 91 VAL A N 1
ATOM 699 C CA . VAL A 1 91 ? 5.029 7.152 6.771 1.00 77.19 91 VAL A CA 1
ATOM 700 C C . VAL A 1 91 ? 4.604 6.957 8.222 1.00 77.19 91 VAL A C 1
ATOM 702 O O . VAL A 1 91 ? 3.948 7.825 8.795 1.00 77.19 91 VAL A O 1
ATOM 705 N N . TRP A 1 92 ? 5.015 5.854 8.852 1.00 78.56 92 TRP A N 1
ATOM 706 C CA . TRP A 1 92 ? 4.742 5.622 10.266 1.00 78.56 92 TRP A CA 1
ATOM 707 C C . TRP A 1 92 ? 5.375 6.688 11.168 1.00 78.56 92 TRP A C 1
ATOM 709 O O . TRP A 1 92 ? 4.721 7.149 12.103 1.00 78.56 92 TRP A O 1
ATOM 719 N N . ALA A 1 93 ? 6.631 7.068 10.930 1.00 79.94 93 ALA A N 1
ATOM 720 C CA . ALA A 1 93 ? 7.346 8.061 11.727 1.00 79.94 93 ALA A CA 1
ATOM 721 C C . ALA A 1 93 ? 6.672 9.438 11.650 1.00 79.94 93 ALA A C 1
ATOM 723 O O . ALA A 1 93 ? 6.485 10.081 12.685 1.00 79.94 93 ALA A O 1
ATOM 724 N N . LEU A 1 94 ? 6.226 9.847 10.459 1.00 79.94 94 LEU A N 1
ATOM 725 C CA . LEU A 1 94 ? 5.429 11.061 10.267 1.00 79.94 94 LEU A CA 1
ATOM 726 C C . LEU A 1 94 ? 4.102 10.998 11.028 1.00 79.94 94 LEU A C 1
ATOM 728 O O . LEU A 1 94 ? 3.684 11.972 11.654 1.00 79.94 94 LEU A O 1
ATOM 732 N N . TRP A 1 95 ? 3.443 9.842 11.005 1.00 76.94 95 TRP A N 1
ATOM 733 C CA . TRP A 1 95 ? 2.147 9.659 11.649 1.00 76.94 95 TRP A CA 1
ATOM 734 C C . TRP A 1 95 ? 2.225 9.583 13.171 1.00 76.94 95 TRP A C 1
ATOM 736 O O . TRP A 1 95 ? 1.372 10.131 13.863 1.00 76.94 95 TRP A O 1
ATOM 746 N N . ALA A 1 96 ? 3.261 8.937 13.707 1.00 75.12 96 ALA A N 1
ATOM 747 C CA . ALA A 1 96 ? 3.474 8.791 15.144 1.00 75.12 96 ALA A CA 1
ATOM 748 C C . ALA A 1 96 ? 3.691 10.138 15.855 1.00 75.12 96 ALA A C 1
ATOM 750 O O . ALA A 1 96 ? 3.487 10.220 17.063 1.00 75.12 96 ALA A O 1
ATOM 751 N N . ARG A 1 97 ? 4.070 11.185 15.111 1.00 78.31 97 ARG A N 1
ATOM 752 C CA . ARG A 1 97 ? 4.210 12.561 15.607 1.00 78.31 97 ARG A CA 1
ATOM 753 C C . ARG A 1 97 ? 2.880 13.316 15.705 1.00 78.31 97 ARG A C 1
ATOM 755 O O . ARG A 1 97 ? 2.864 14.420 16.235 1.00 78.31 97 ARG A O 1
ATOM 762 N N . ARG A 1 98 ? 1.768 12.754 15.211 1.00 75.06 98 ARG A N 1
ATOM 763 C CA . ARG A 1 98 ? 0.440 13.385 15.266 1.00 75.06 98 ARG A CA 1
ATOM 764 C C . ARG A 1 98 ? -0.410 12.749 16.377 1.00 75.06 98 ARG A C 1
ATOM 766 O O . ARG A 1 98 ? -0.906 11.637 16.181 1.00 75.06 98 ARG A O 1
ATOM 773 N N . PRO A 1 99 ? -0.616 13.423 17.527 1.00 60.91 99 PRO A N 1
ATOM 774 C CA . PRO A 1 99 ? -1.358 12.859 18.661 1.00 60.91 99 PRO A CA 1
ATOM 775 C C . PRO A 1 99 ? -2.808 12.493 18.301 1.00 60.91 99 PRO A C 1
ATOM 777 O O . PRO A 1 99 ? -3.315 11.462 18.740 1.00 60.91 99 PRO A O 1
ATOM 780 N N . GLU A 1 100 ? -3.437 13.249 17.399 1.00 61.91 100 GLU A N 1
ATOM 781 C CA . GLU A 1 100 ? -4.791 12.983 16.891 1.00 61.91 100 GLU A CA 1
ATOM 782 C C . GLU A 1 100 ? -4.879 11.713 16.026 1.00 61.91 100 GLU A C 1
ATOM 784 O O . GLU A 1 100 ? -5.882 10.995 16.043 1.00 61.91 100 GLU A O 1
ATOM 789 N N . ALA A 1 101 ? -3.804 11.366 15.308 1.00 57.06 101 ALA A N 1
ATOM 790 C CA . ALA A 1 101 ? -3.749 10.150 14.497 1.00 57.06 101 ALA A CA 1
ATOM 791 C C . ALA A 1 101 ? -3.624 8.881 15.362 1.00 57.06 101 ALA A C 1
ATOM 793 O O . ALA A 1 101 ? -3.986 7.789 14.925 1.00 57.06 101 ALA A O 1
ATOM 794 N N . LEU A 1 102 ? -3.163 8.996 16.609 1.00 52.66 102 LEU A N 1
ATOM 795 C CA . LEU A 1 102 ? -3.073 7.866 17.539 1.00 52.66 102 LEU A CA 1
ATOM 796 C C . LEU A 1 102 ? -4.402 7.578 18.254 1.00 52.66 102 LEU A C 1
ATOM 798 O O . LEU A 1 102 ? -4.643 6.428 18.620 1.00 52.66 102 LEU A O 1
ATOM 802 N N . ALA A 1 103 ? -5.277 8.579 18.396 1.00 52.09 103 ALA A N 1
ATOM 803 C CA . ALA A 1 103 ? -6.566 8.446 19.081 1.00 52.09 103 ALA A CA 1
ATOM 804 C C . ALA A 1 103 ? -7.621 7.659 18.273 1.00 52.09 103 ALA A C 1
ATOM 806 O O . ALA A 1 103 ? -8.552 7.092 18.838 1.00 52.09 103 ALA A O 1
ATOM 807 N N . GLY A 1 104 ? -7.459 7.560 16.950 1.00 57.50 104 GLY A N 1
ATOM 808 C CA . GLY A 1 104 ? -8.367 6.782 16.096 1.00 57.50 104 GLY A CA 1
ATOM 809 C C . GLY A 1 104 ? -7.947 6.684 14.631 1.00 57.50 104 GLY A C 1
ATOM 810 O O . GLY A 1 104 ? -8.763 6.315 13.781 1.00 57.50 104 GLY A O 1
ATOM 811 N N . GLY A 1 105 ? -6.695 7.037 14.318 1.00 56.75 105 GLY A N 1
ATOM 812 C CA . GLY A 1 105 ? -6.234 7.309 12.966 1.00 56.75 105 GLY A CA 1
ATOM 813 C C . GLY A 1 105 ? -6.496 6.148 12.028 1.00 56.75 105 GLY A C 1
ATOM 814 O O . GLY A 1 105 ? -5.996 5.025 12.175 1.00 56.75 105 GLY A O 1
ATOM 815 N N . ARG A 1 106 ? -7.269 6.443 10.990 1.00 69.31 106 ARG A N 1
ATOM 816 C CA . ARG A 1 106 ? -7.482 5.560 9.854 1.00 69.31 106 ARG A CA 1
ATOM 817 C C . ARG A 1 106 ? -6.420 5.912 8.818 1.00 69.31 106 ARG A C 1
ATOM 819 O O . ARG A 1 106 ? -6.467 6.997 8.255 1.00 69.31 106 ARG A O 1
ATOM 826 N N . ILE A 1 107 ? -5.484 4.997 8.562 1.00 74.69 107 ILE A N 1
ATOM 827 C CA . ILE A 1 107 ? -4.647 5.072 7.359 1.00 74.69 107 ILE A CA 1
ATOM 828 C C . ILE A 1 107 ? -5.627 5.014 6.186 1.00 74.69 107 ILE A C 1
ATOM 830 O O . ILE A 1 107 ? -6.358 4.034 6.039 1.00 74.69 107 ILE A O 1
ATOM 834 N N . GLY A 1 108 ? -5.753 6.128 5.476 1.00 85.06 108 GLY A N 1
ATOM 835 C CA . GLY A 1 108 ? -6.738 6.317 4.421 1.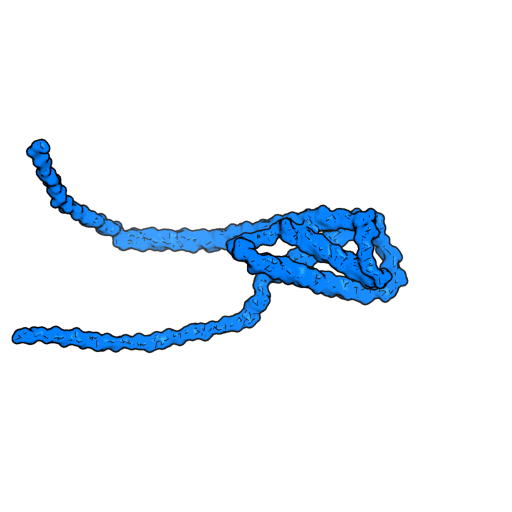00 85.06 108 GLY A CA 1
ATOM 836 C C . GLY A 1 108 ? -6.066 6.558 3.082 1.00 85.06 108 GLY A C 1
ATOM 837 O O . GLY A 1 108 ? -4.844 6.647 2.990 1.00 85.06 108 GLY A O 1
ATOM 838 N N . VAL A 1 109 ? -6.890 6.727 2.052 1.00 89.75 109 VAL A N 1
ATOM 839 C CA . VAL A 1 109 ? -6.448 6.962 0.670 1.00 89.75 109 VAL A CA 1
ATOM 840 C C . VAL A 1 109 ? -5.444 8.113 0.576 1.00 89.75 109 VAL A C 1
ATOM 842 O O . VAL A 1 109 ? -4.412 7.962 -0.060 1.00 89.75 109 VAL A O 1
ATOM 845 N N . ARG A 1 110 ? -5.677 9.212 1.312 1.00 89.44 110 ARG A N 1
ATOM 846 C CA . ARG A 1 110 ? -4.783 10.387 1.362 1.00 89.44 110 ARG A CA 1
ATOM 847 C C . ARG A 1 110 ? -3.357 10.079 1.835 1.00 89.44 110 ARG A C 1
ATOM 849 O O . ARG A 1 110 ? -2.457 10.860 1.571 1.00 89.44 110 ARG A O 1
ATOM 856 N N . THR A 1 111 ? -3.154 8.982 2.562 1.00 88.62 111 THR A N 1
ATOM 857 C CA . THR A 1 111 ? -1.829 8.536 3.016 1.00 88.62 111 THR A CA 1
ATOM 858 C C . THR A 1 111 ? -1.282 7.432 2.117 1.00 88.62 111 THR A C 1
ATOM 860 O O . THR A 1 111 ? -0.103 7.445 1.793 1.00 88.62 111 THR A O 1
ATOM 863 N N . LEU A 1 112 ? -2.133 6.484 1.712 1.00 89.31 112 LEU A N 1
ATOM 864 C CA . LEU A 1 112 ? -1.716 5.328 0.918 1.00 89.31 112 LEU A CA 1
ATOM 865 C C . LEU A 1 112 ? -1.376 5.698 -0.526 1.00 89.31 112 LEU A C 1
ATOM 867 O O . LEU A 1 112 ? -0.362 5.235 -1.020 1.00 89.31 112 LEU A O 1
ATOM 871 N N . ALA A 1 113 ? -2.173 6.541 -1.185 1.00 94.25 113 ALA A N 1
ATOM 872 C CA . ALA A 1 113 ? -1.964 6.892 -2.589 1.00 94.25 113 ALA A CA 1
ATOM 873 C C . ALA A 1 113 ? -0.585 7.529 -2.856 1.00 94.25 113 ALA A C 1
ATOM 875 O O . ALA A 1 113 ? 0.143 6.992 -3.688 1.00 94.25 113 ALA A O 1
ATOM 876 N N . PRO A 1 114 ? -0.163 8.599 -2.142 1.00 93.50 114 PRO A N 1
ATOM 877 C CA . PRO A 1 114 ? 1.164 9.174 -2.368 1.00 93.50 114 PRO A CA 1
ATOM 878 C C . PRO A 1 114 ? 2.298 8.232 -1.945 1.00 93.50 114 PRO A C 1
ATOM 880 O O . PRO A 1 114 ? 3.352 8.240 -2.568 1.00 93.50 114 PRO A O 1
ATOM 883 N N . ALA A 1 115 ? 2.095 7.400 -0.917 1.00 91.62 115 ALA A N 1
ATOM 884 C CA . ALA A 1 115 ? 3.101 6.428 -0.493 1.00 91.62 115 ALA A CA 1
ATOM 885 C C . ALA A 1 115 ? 3.299 5.310 -1.530 1.00 91.62 115 ALA A C 1
ATOM 887 O O . ALA A 1 115 ? 4.434 4.936 -1.801 1.00 91.62 115 ALA A O 1
ATOM 888 N N . LEU A 1 116 ? 2.216 4.805 -2.128 1.00 92.31 116 LEU A N 1
ATOM 889 C CA . LEU A 1 116 ? 2.280 3.828 -3.217 1.00 92.31 116 LEU A CA 1
ATOM 890 C C . LEU A 1 116 ? 2.949 4.421 -4.454 1.00 92.31 116 LEU A C 1
ATOM 892 O O . LEU A 1 116 ? 3.834 3.785 -5.013 1.00 92.31 116 LEU A O 1
ATOM 896 N N . LEU A 1 117 ? 2.588 5.653 -4.826 1.00 93.44 117 LEU A N 1
ATOM 897 C CA . LEU A 1 117 ? 3.218 6.341 -5.950 1.00 93.44 117 LEU A CA 1
ATOM 898 C C . LEU A 1 117 ? 4.724 6.536 -5.719 1.00 93.44 117 LEU A C 1
ATOM 900 O O . LEU A 1 117 ? 5.514 6.291 -6.621 1.00 93.44 117 LEU A O 1
ATOM 904 N N . ALA A 1 118 ? 5.132 6.924 -4.507 1.00 92.25 118 ALA A N 1
ATOM 905 C CA . ALA A 1 118 ? 6.545 7.077 -4.165 1.00 92.25 118 ALA A CA 1
ATOM 906 C C . ALA A 1 118 ? 7.317 5.748 -4.231 1.00 92.25 118 ALA A C 1
ATOM 908 O O . ALA A 1 118 ? 8.431 5.721 -4.752 1.00 92.25 118 ALA A O 1
ATOM 909 N N . VAL A 1 119 ? 6.730 4.647 -3.742 1.00 90.81 119 VAL A N 1
ATOM 910 C CA . VAL A 1 119 ? 7.333 3.309 -3.869 1.00 90.81 119 VAL A CA 1
ATOM 911 C C . VAL A 1 119 ? 7.459 2.926 -5.340 1.00 90.81 119 VAL A C 1
ATOM 913 O O . VAL A 1 119 ? 8.539 2.526 -5.752 1.00 90.81 119 VAL A O 1
ATOM 916 N N . HIS A 1 120 ? 6.406 3.116 -6.138 1.00 90.38 120 HIS A N 1
ATOM 917 C CA . HIS A 1 120 ? 6.421 2.825 -7.574 1.00 90.38 120 HIS A CA 1
ATOM 918 C C . HIS A 1 120 ? 7.528 3.597 -8.303 1.00 90.38 120 HIS A C 1
ATOM 920 O O . HIS A 1 120 ? 8.346 3.001 -8.995 1.00 90.38 120 HIS A O 1
ATOM 926 N N . VAL A 1 121 ? 7.616 4.915 -8.091 1.00 90.19 121 VAL A N 1
ATOM 927 C CA . VAL A 1 121 ? 8.670 5.755 -8.689 1.00 90.19 121 VAL A CA 1
ATOM 928 C C . VAL A 1 121 ? 10.063 5.282 -8.273 1.00 90.19 121 VAL A C 1
ATOM 930 O O . VAL A 1 121 ? 10.972 5.253 -9.100 1.00 90.19 121 VAL A O 1
ATOM 933 N N . GLY A 1 122 ? 10.246 4.893 -7.010 1.00 89.50 122 GLY A N 1
ATOM 934 C CA . GLY A 1 122 ? 11.523 4.360 -6.545 1.00 89.50 122 GLY A CA 1
ATOM 935 C C . GLY A 1 122 ? 11.868 2.989 -7.136 1.00 89.50 122 GLY A C 1
ATOM 936 O O . GLY A 1 122 ? 13.037 2.761 -7.429 1.00 89.50 122 GLY A O 1
ATOM 937 N N . GLN A 1 123 ? 10.886 2.106 -7.360 1.00 88.94 123 GLN A N 1
ATOM 938 C CA . GLN A 1 123 ? 11.094 0.820 -8.045 1.00 88.94 123 GLN A CA 1
ATOM 939 C C . GLN A 1 123 ? 11.560 1.042 -9.485 1.00 88.94 123 GLN A C 1
ATOM 941 O O . GLN A 1 123 ? 12.613 0.549 -9.870 1.00 88.94 123 GLN A O 1
ATOM 946 N N . GLU A 1 124 ? 10.844 1.875 -10.235 1.00 86.31 124 GLU A N 1
ATOM 947 C CA . GLU A 1 124 ? 11.186 2.224 -11.621 1.00 86.31 124 GLU A CA 1
ATOM 948 C C . GLU A 1 124 ? 12.549 2.905 -11.726 1.00 86.31 124 GLU A C 1
ATOM 950 O O . GLU A 1 124 ? 13.331 2.626 -12.632 1.00 86.31 124 GLU A O 1
ATOM 955 N N . SER A 1 125 ? 12.862 3.780 -10.765 1.00 86.38 125 SER A N 1
ATOM 956 C CA . SER A 1 125 ? 14.151 4.471 -10.755 1.00 86.38 125 SER A CA 1
ATOM 957 C C . SER A 1 125 ? 15.311 3.511 -10.551 1.00 86.38 125 SER A C 1
ATOM 959 O O . SER A 1 125 ? 16.381 3.678 -11.135 1.00 86.38 125 SER A O 1
ATOM 961 N N . LEU A 1 126 ? 15.090 2.507 -9.710 1.00 85.81 126 LEU A N 1
ATOM 962 C CA . LEU A 1 126 ? 16.077 1.494 -9.409 1.00 85.81 126 LEU A CA 1
ATOM 963 C C . LEU A 1 126 ? 16.240 0.498 -10.554 1.00 85.81 126 LEU A C 1
ATOM 965 O O . LEU A 1 126 ? 17.367 0.147 -10.882 1.00 85.81 126 LEU A O 1
ATOM 969 N N . GLU A 1 127 ? 15.143 0.090 -11.186 1.00 83.12 127 GLU A N 1
ATOM 970 C CA . GLU A 1 127 ? 15.167 -0.735 -12.394 1.00 83.12 127 GLU A CA 1
ATOM 971 C C . GLU A 1 127 ? 15.920 -0.035 -13.521 1.00 83.12 127 GLU A C 1
ATOM 973 O O . GLU A 1 127 ? 16.826 -0.629 -14.098 1.00 83.12 127 GLU A O 1
ATOM 978 N N . ALA A 1 128 ? 15.638 1.246 -13.773 1.00 83.50 128 ALA A N 1
ATOM 979 C CA . ALA A 1 128 ? 16.349 2.014 -14.790 1.00 83.50 128 ALA A CA 1
ATOM 980 C C . ALA A 1 128 ? 17.847 2.154 -14.476 1.00 83.50 128 ALA A C 1
ATOM 982 O O . ALA A 1 128 ? 18.681 1.941 -15.356 1.00 83.50 128 ALA A O 1
ATOM 983 N N . ALA A 1 129 ? 18.199 2.440 -13.218 1.00 85.38 129 ALA A N 1
ATOM 984 C CA . ALA A 1 129 ? 19.595 2.534 -12.796 1.00 85.38 129 ALA A CA 1
ATOM 985 C C . ALA A 1 129 ? 20.343 1.201 -12.943 1.00 85.38 129 ALA A C 1
ATOM 987 O O . ALA A 1 129 ? 21.503 1.189 -13.350 1.00 85.38 129 ALA A O 1
ATOM 988 N N . LEU A 1 130 ? 19.686 0.081 -12.630 1.00 83.75 130 LEU A N 1
ATOM 989 C CA . LEU A 1 130 ? 20.276 -1.253 -12.723 1.00 83.75 130 LEU A CA 1
ATOM 990 C C . LEU A 1 130 ? 20.346 -1.782 -14.161 1.00 83.75 130 LEU A C 1
ATOM 992 O O . LEU A 1 130 ? 21.290 -2.500 -14.479 1.00 83.75 130 LEU A O 1
ATOM 996 N N . ALA A 1 131 ? 19.369 -1.449 -15.008 1.00 81.88 131 ALA A N 1
ATOM 997 C CA . ALA A 1 131 ? 19.297 -1.921 -16.388 1.00 81.88 131 ALA A CA 1
ATOM 998 C C . ALA A 1 131 ? 20.164 -1.090 -17.344 1.00 81.88 131 ALA A C 1
ATOM 1000 O O . ALA A 1 131 ? 20.842 -1.652 -18.198 1.00 81.88 131 ALA A O 1
ATOM 1001 N N . PHE A 1 132 ? 20.166 0.238 -17.197 1.00 81.62 132 PHE A N 1
ATOM 1002 C CA . PHE A 1 132 ? 20.803 1.148 -18.157 1.00 81.62 132 PHE A CA 1
ATOM 1003 C C . PHE A 1 132 ? 22.038 1.870 -17.599 1.00 81.62 132 PHE A C 1
ATOM 1005 O O . PHE A 1 132 ? 22.719 2.587 -18.328 1.00 81.62 132 PHE A O 1
ATOM 1012 N N . GLY A 1 133 ? 22.347 1.701 -16.307 1.00 82.12 133 GLY A N 1
ATOM 1013 C CA . GLY A 1 133 ? 23.521 2.306 -15.668 1.00 82.12 133 GLY A CA 1
ATOM 1014 C C . GLY A 1 133 ? 23.425 3.820 -15.444 1.00 82.12 133 GLY A C 1
ATOM 1015 O O . GLY A 1 133 ? 24.393 4.431 -14.994 1.00 82.12 133 GLY A O 1
ATOM 1016 N N . HIS A 1 134 ? 22.277 4.438 -15.727 1.00 75.56 134 HIS A N 1
ATOM 1017 C CA . HIS A 1 134 ? 22.035 5.863 -15.520 1.00 75.56 134 HIS A CA 1
ATOM 1018 C C . HIS A 1 134 ? 20.739 6.096 -14.727 1.00 75.56 134 HIS A C 1
ATOM 1020 O O . HIS A 1 134 ? 19.824 5.271 -14.772 1.00 75.56 134 HIS A O 1
ATOM 1026 N N . PRO A 1 135 ? 20.631 7.210 -13.978 1.00 75.94 135 PRO A N 1
ATOM 1027 C CA . PRO A 1 135 ? 19.417 7.535 -13.240 1.00 75.94 135 PRO A CA 1
ATOM 1028 C C . PRO A 1 135 ? 18.207 7.680 -14.171 1.00 75.94 135 PRO A C 1
ATOM 1030 O O . PRO A 1 135 ? 18.328 7.998 -15.355 1.00 75.94 135 PRO A O 1
ATOM 1033 N N . PHE A 1 136 ? 17.031 7.432 -13.603 1.00 79.25 136 PHE A N 1
ATOM 1034 C CA . PHE A 1 136 ? 15.751 7.518 -14.295 1.00 79.25 136 PHE A CA 1
ATOM 1035 C C . PHE A 1 136 ? 15.434 8.942 -14.740 1.00 79.25 136 PHE A C 1
ATOM 1037 O O . PHE A 1 136 ? 15.431 9.872 -13.930 1.00 79.25 136 PHE A O 1
ATOM 1044 N N . ASP A 1 137 ? 15.118 9.091 -16.024 1.00 80.88 137 ASP A N 1
ATOM 1045 C CA . ASP A 1 137 ? 14.648 10.346 -16.590 1.00 80.88 137 ASP A CA 1
ATOM 1046 C C . ASP A 1 137 ? 13.119 10.442 -16.463 1.00 80.88 137 ASP A C 1
ATOM 1048 O O . ASP A 1 137 ? 12.358 9.675 -17.061 1.00 80.88 137 ASP A O 1
ATOM 1052 N N . LEU A 1 138 ? 12.662 11.421 -15.678 1.00 76.56 138 LEU A N 1
ATOM 1053 C CA . LEU A 1 138 ? 11.241 11.692 -15.452 1.00 76.56 138 LEU A CA 1
ATOM 1054 C C . LEU A 1 138 ? 10.498 12.061 -16.744 1.00 76.56 138 LEU A C 1
ATOM 1056 O O . LEU A 1 138 ? 9.297 11.800 -16.847 1.00 76.56 138 LEU A O 1
ATOM 1060 N N . THR A 1 139 ? 11.185 12.657 -17.721 1.00 76.00 139 THR A N 1
ATOM 1061 C CA . THR A 1 139 ? 10.578 13.059 -18.997 1.00 76.00 139 THR A CA 1
ATOM 1062 C C . THR A 1 139 ? 10.222 11.837 -19.844 1.00 76.00 139 THR A C 1
ATOM 1064 O O . THR A 1 139 ? 9.100 11.735 -20.347 1.00 76.00 139 THR A O 1
ATOM 1067 N N . VAL A 1 140 ? 11.119 10.848 -19.892 1.00 70.88 140 VAL A N 1
ATOM 1068 C CA . VAL A 1 140 ? 10.898 9.550 -20.545 1.00 70.88 140 VAL A CA 1
ATOM 1069 C C . VAL A 1 140 ? 9.831 8.747 -19.802 1.00 70.88 140 VAL A C 1
ATOM 1071 O O . VAL A 1 140 ? 8.936 8.171 -20.430 1.00 70.88 140 VAL A O 1
ATOM 1074 N N . GLY A 1 141 ? 9.881 8.770 -18.466 1.00 68.81 141 GLY A N 1
ATOM 1075 C CA . GLY A 1 141 ? 8.935 8.079 -17.598 1.00 68.81 141 GLY A CA 1
ATOM 1076 C C . GLY A 1 141 ? 7.489 8.524 -17.801 1.00 68.81 141 GLY A C 1
ATOM 1077 O O . GLY A 1 141 ? 6.604 7.685 -17.954 1.00 68.81 141 GLY A O 1
ATOM 1078 N N . LEU A 1 142 ? 7.228 9.833 -17.840 1.00 76.25 142 LEU A N 1
ATOM 1079 C CA . LEU A 1 142 ? 5.871 10.368 -17.996 1.00 76.25 142 LEU A CA 1
ATOM 1080 C C . LEU A 1 142 ? 5.322 10.224 -19.426 1.00 76.25 142 LEU A C 1
ATOM 1082 O O . LEU A 1 142 ? 4.111 10.054 -19.582 1.00 76.25 142 LEU A O 1
ATOM 1086 N N . GLY A 1 143 ? 6.191 10.240 -20.444 1.00 71.69 143 GLY A N 1
ATOM 1087 C CA . GLY A 1 143 ? 5.804 10.149 -21.858 1.00 71.69 143 GLY A CA 1
ATOM 1088 C C . GLY A 1 143 ? 5.291 8.772 -22.295 1.00 71.69 143 GLY A C 1
ATOM 1089 O O . GLY A 1 143 ? 4.327 8.692 -23.051 1.00 71.69 143 GLY A O 1
ATOM 1090 N N . HIS A 1 144 ? 5.852 7.679 -21.767 1.00 69.50 144 HIS A N 1
ATOM 1091 C CA . HIS A 1 144 ? 5.528 6.302 -22.190 1.00 69.50 144 HIS A CA 1
ATOM 1092 C C . HIS A 1 144 ? 4.470 5.628 -21.305 1.00 69.50 144 HIS A C 1
ATOM 1094 O O . HIS A 1 144 ? 4.561 4.455 -20.947 1.00 69.50 144 HIS A O 1
ATOM 1100 N N . GLY A 1 145 ? 3.466 6.397 -20.887 1.00 74.12 145 GLY A N 1
ATOM 1101 C CA . GLY A 1 145 ? 2.396 5.899 -20.028 1.00 74.12 145 GLY A CA 1
ATOM 1102 C C . GLY A 1 145 ? 2.705 5.941 -18.532 1.00 74.12 145 GLY A C 1
ATOM 1103 O O . GLY A 1 145 ? 1.838 5.576 -17.755 1.00 74.12 145 GLY A O 1
ATOM 1104 N N . GLY A 1 146 ? 3.847 6.454 -18.059 1.00 80.00 146 GLY A N 1
ATOM 1105 C CA . GLY A 1 146 ? 4.082 6.576 -16.607 1.00 80.00 146 GLY A CA 1
ATOM 1106 C C . GLY A 1 146 ? 3.061 7.459 -15.883 1.00 80.00 146 GLY A C 1
ATOM 1107 O O . GLY A 1 146 ? 2.855 7.297 -14.680 1.00 80.00 146 GLY A O 1
ATOM 1108 N N . TRP A 1 147 ? 2.337 8.322 -16.606 1.00 89.12 147 TRP A N 1
ATOM 1109 C CA . TRP A 1 147 ? 1.222 9.084 -16.045 1.00 89.12 147 TRP A CA 1
ATOM 1110 C C . TRP A 1 147 ? 0.097 8.194 -15.486 1.00 89.12 147 TRP A C 1
ATOM 1112 O O . TRP A 1 147 ? -0.568 8.622 -14.543 1.00 89.12 147 TRP A O 1
ATOM 1122 N N . ILE A 1 148 ? -0.091 6.954 -15.977 1.00 91.12 148 ILE A N 1
ATOM 1123 C CA . ILE A 1 148 ? -1.127 6.038 -15.456 1.00 91.12 148 ILE A CA 1
ATOM 1124 C C . ILE A 1 148 ? -0.802 5.513 -14.052 1.00 91.12 148 ILE A C 1
ATOM 1126 O O . ILE A 1 148 ? -1.703 5.084 -13.328 1.00 91.12 148 ILE A O 1
ATOM 1130 N N . ALA A 1 149 ? 0.457 5.588 -13.611 1.00 91.19 149 ALA A N 1
ATOM 1131 C CA . ALA A 1 149 ? 0.854 5.123 -12.283 1.00 91.19 149 ALA A CA 1
ATOM 1132 C C . ALA A 1 149 ? 0.162 5.918 -11.161 1.00 91.19 149 ALA A C 1
ATOM 1134 O O . ALA A 1 149 ? -0.188 5.354 -10.121 1.00 91.19 149 ALA A O 1
ATOM 1135 N N . ALA A 1 150 ? -0.093 7.214 -11.373 1.00 93.44 150 ALA A N 1
ATOM 1136 C CA . ALA A 1 150 ? -0.798 8.063 -10.415 1.00 93.44 150 ALA A CA 1
ATOM 1137 C C . ALA A 1 150 ? -2.273 7.646 -10.201 1.00 93.44 150 ALA A C 1
ATOM 1139 O O . ALA A 1 150 ? -2.638 7.370 -9.050 1.00 93.44 150 ALA A O 1
ATOM 1140 N N . PRO A 1 151 ? -3.132 7.541 -11.240 1.00 95.69 151 PRO A N 1
ATOM 1141 C CA . PRO A 1 151 ? -4.502 7.065 -11.068 1.00 95.69 151 PRO A CA 1
ATOM 1142 C C . PRO A 1 151 ? -4.565 5.608 -10.586 1.00 95.69 151 PRO A C 1
ATOM 1144 O O . PRO A 1 151 ? -5.412 5.301 -9.744 1.00 95.69 151 PRO A O 1
ATOM 1147 N N . LEU A 1 152 ? -3.647 4.728 -11.011 1.00 94.25 152 LEU A N 1
ATOM 1148 C CA . LEU A 1 152 ? -3.564 3.358 -10.483 1.00 94.25 152 LEU A CA 1
ATOM 1149 C C . LEU A 1 152 ? -3.243 3.338 -8.983 1.00 94.25 152 LEU A C 1
ATOM 1151 O O . LEU A 1 152 ? -3.926 2.661 -8.215 1.00 94.25 152 LEU A O 1
ATOM 1155 N N . SER A 1 153 ? -2.265 4.131 -8.538 1.00 95.38 153 SER A N 1
ATOM 1156 C CA . SER A 1 153 ? -1.914 4.252 -7.115 1.00 95.38 153 SER A CA 1
ATOM 1157 C C . SER A 1 153 ? -3.091 4.753 -6.280 1.00 95.38 153 SER A C 1
ATOM 1159 O O . SER A 1 153 ? -3.335 4.254 -5.178 1.00 95.38 153 SER A O 1
ATOM 1161 N N . LEU A 1 154 ? -3.857 5.713 -6.807 1.00 96.69 154 LEU A N 1
ATOM 1162 C CA . LEU A 1 154 ? -5.068 6.216 -6.163 1.00 96.69 154 LEU A CA 1
ATOM 1163 C C . LEU A 1 154 ? -6.151 5.132 -6.054 1.00 96.69 154 LEU A C 1
ATOM 1165 O O . LEU A 1 154 ? -6.726 4.954 -4.975 1.00 96.69 154 LEU A O 1
ATOM 1169 N N . LEU A 1 155 ? -6.407 4.396 -7.139 1.00 96.19 155 LEU A N 1
ATOM 1170 C CA . LEU A 1 155 ? -7.391 3.314 -7.184 1.00 96.19 155 LEU A CA 1
ATOM 1171 C C . LEU A 1 155 ? -7.032 2.192 -6.202 1.00 96.19 155 LEU A C 1
ATOM 1173 O O . LEU A 1 155 ? -7.855 1.809 -5.367 1.00 96.19 155 LEU A O 1
ATOM 1177 N N . VAL A 1 156 ? -5.789 1.711 -6.233 1.00 93.81 156 VAL A N 1
ATOM 1178 C CA . VAL A 1 156 ? -5.303 0.656 -5.330 1.00 93.81 156 VAL A CA 1
ATOM 1179 C C . VAL A 1 156 ? -5.358 1.122 -3.873 1.00 93.81 156 VAL A C 1
ATOM 1181 O O . VAL A 1 156 ? -5.842 0.394 -3.003 1.00 93.81 156 VAL A O 1
ATOM 1184 N N . ALA A 1 157 ? -4.964 2.366 -3.587 1.00 94.06 157 ALA A N 1
ATOM 1185 C CA . ALA A 1 157 ? -5.107 2.953 -2.256 1.00 94.06 157 ALA A CA 1
ATOM 1186 C C . ALA A 1 157 ? -6.570 3.010 -1.786 1.00 94.06 157 ALA A C 1
ATOM 1188 O O . ALA A 1 157 ? -6.841 2.769 -0.604 1.00 94.06 157 ALA A O 1
ATOM 1189 N N . ALA A 1 158 ? -7.513 3.319 -2.681 1.00 94.19 158 ALA A N 1
ATOM 1190 C CA . ALA A 1 158 ? -8.943 3.315 -2.389 1.00 94.19 158 ALA A CA 1
ATOM 1191 C C . ALA A 1 158 ? -9.451 1.911 -2.044 1.00 94.19 158 ALA A C 1
ATOM 1193 O O . ALA A 1 158 ? -10.103 1.746 -1.007 1.00 94.19 158 ALA A O 1
ATOM 1194 N N . VAL A 1 159 ? -9.080 0.900 -2.833 1.00 93.88 159 VAL A N 1
ATOM 1195 C CA . VAL A 1 159 ? -9.426 -0.508 -2.580 1.00 93.88 159 VAL A CA 1
ATOM 1196 C C . VAL A 1 159 ? -8.856 -0.979 -1.242 1.00 93.88 159 VAL A C 1
ATOM 1198 O O . VAL A 1 159 ? -9.596 -1.486 -0.399 1.00 93.88 159 VAL A O 1
ATOM 1201 N N . LEU A 1 160 ? -7.570 -0.742 -0.972 1.00 90.62 160 LEU A N 1
ATOM 1202 C CA . LEU A 1 160 ? -6.940 -1.118 0.301 1.00 90.62 160 LEU A CA 1
ATOM 1203 C C . LEU A 1 160 ? -7.587 -0.400 1.496 1.00 90.62 160 LEU A C 1
ATOM 1205 O O . LEU A 1 160 ? -7.842 -1.005 2.547 1.00 90.62 160 LEU A O 1
ATOM 1209 N N . ALA A 1 161 ? -7.900 0.889 1.358 1.00 90.62 161 ALA A N 1
ATOM 1210 C CA . ALA A 1 161 ? -8.615 1.634 2.388 1.00 90.62 161 ALA A CA 1
ATOM 1211 C C . ALA A 1 161 ? -10.030 1.075 2.621 1.00 90.62 161 ALA A C 1
ATOM 1213 O O . ALA A 1 161 ? -10.478 1.012 3.768 1.00 90.62 161 ALA A O 1
ATOM 1214 N N . TRP A 1 162 ? -10.729 0.648 1.569 1.00 90.94 162 TRP A N 1
ATOM 1215 C CA . TRP A 1 162 ? -12.046 0.025 1.672 1.00 90.94 162 TRP A CA 1
ATOM 1216 C C . TRP A 1 162 ? -11.982 -1.341 2.364 1.00 90.94 162 TRP A C 1
ATOM 1218 O O . TRP A 1 162 ? -12.653 -1.527 3.382 1.00 90.94 162 TRP A O 1
ATOM 1228 N N . LEU A 1 163 ? -11.098 -2.241 1.922 1.00 88.38 163 LEU A N 1
ATOM 1229 C CA . LEU A 1 163 ? -10.902 -3.568 2.522 1.00 88.38 163 LEU A CA 1
ATOM 1230 C C . LEU A 1 163 ? -10.568 -3.476 4.015 1.00 88.38 163 LEU A C 1
ATOM 1232 O O . LEU A 1 163 ? -11.108 -4.206 4.846 1.00 88.38 163 LEU A O 1
ATOM 1236 N N . THR A 1 164 ? -9.715 -2.525 4.390 1.00 87.75 164 THR A N 1
ATOM 1237 C CA . THR A 1 164 ? -9.300 -2.355 5.789 1.00 87.75 164 THR A CA 1
ATOM 1238 C C . THR A 1 164 ? -10.387 -1.750 6.667 1.00 87.75 164 THR A C 1
ATOM 1240 O O . THR A 1 164 ? -10.461 -2.074 7.855 1.00 87.75 164 THR A O 1
ATOM 1243 N N . ARG A 1 165 ? -11.255 -0.896 6.112 1.00 88.00 165 ARG A N 1
ATOM 1244 C CA . ARG A 1 165 ? -12.473 -0.438 6.796 1.00 88.00 165 ARG A CA 1
ATOM 1245 C C . ARG A 1 165 ? -13.456 -1.593 6.964 1.00 88.00 165 ARG A C 1
ATOM 1247 O O . ARG A 1 165 ? -13.927 -1.798 8.080 1.00 88.00 165 ARG A O 1
ATOM 1254 N N . GLY A 1 166 ? -13.693 -2.377 5.913 1.00 86.12 166 GLY A N 1
ATOM 1255 C CA . GLY A 1 166 ? -14.554 -3.561 5.949 1.00 86.12 166 GLY A CA 1
ATOM 1256 C C . GLY A 1 166 ? -14.112 -4.562 7.018 1.00 86.12 166 GLY A C 1
ATOM 1257 O O . GLY A 1 166 ? -14.889 -4.896 7.911 1.00 86.12 166 GLY A O 1
ATOM 1258 N N . ALA A 1 167 ? -12.830 -4.938 7.023 1.00 84.69 167 ALA A N 1
ATOM 1259 C CA . ALA A 1 167 ? -12.258 -5.840 8.023 1.00 84.69 167 ALA A CA 1
ATOM 1260 C C . ALA A 1 167 ? -12.444 -5.329 9.464 1.00 84.69 167 ALA A C 1
ATOM 1262 O O . ALA A 1 167 ? -12.735 -6.107 10.373 1.00 84.69 167 ALA A O 1
ATOM 1263 N N . ARG A 1 168 ? -12.330 -4.011 9.690 1.00 85.75 168 ARG A N 1
ATOM 1264 C CA . ARG A 1 168 ? -12.591 -3.409 11.008 1.00 85.75 168 ARG A CA 1
ATOM 1265 C C . ARG A 1 168 ? -14.059 -3.494 11.404 1.00 85.75 168 ARG A C 1
ATOM 1267 O O . ARG A 1 168 ? -14.331 -3.841 12.550 1.00 85.75 168 ARG A O 1
ATOM 1274 N N . HIS A 1 169 ? -14.985 -3.197 10.494 1.00 84.94 169 HIS A N 1
ATOM 1275 C CA . HIS A 1 169 ? -16.419 -3.311 10.768 1.00 84.94 169 HIS A CA 1
ATOM 1276 C C . HIS A 1 169 ? -16.812 -4.754 11.094 1.00 84.94 169 HIS A C 1
ATOM 1278 O O . HIS A 1 169 ? -17.507 -4.983 12.082 1.00 84.94 169 HIS A O 1
ATOM 1284 N N . LEU A 1 170 ? -16.294 -5.728 10.342 1.00 86.44 170 LEU A N 1
ATOM 1285 C CA . LEU A 1 170 ? -16.515 -7.151 10.609 1.00 86.44 170 LEU A CA 1
ATOM 1286 C C . LEU A 1 170 ? -15.939 -7.574 11.965 1.00 86.44 170 LEU A C 1
ATOM 1288 O O . LEU A 1 170 ? -16.628 -8.230 12.745 1.00 86.44 170 LEU A O 1
ATOM 1292 N N . ALA A 1 171 ? -14.719 -7.146 12.299 1.00 86.31 171 ALA A N 1
ATOM 1293 C CA . ALA A 1 171 ? -14.112 -7.433 13.598 1.00 86.31 171 ALA A CA 1
ATOM 1294 C C . ALA A 1 171 ? -14.907 -6.814 14.764 1.00 86.31 171 ALA A C 1
ATOM 1296 O O . ALA A 1 171 ? -15.118 -7.463 15.791 1.00 86.31 171 ALA A O 1
ATOM 1297 N N . GLN A 1 172 ? -15.389 -5.576 14.607 1.00 86.19 172 GLN A N 1
ATOM 1298 C CA . GLN A 1 172 ? -16.235 -4.907 15.599 1.00 86.19 172 GLN A CA 1
ATOM 1299 C C . GLN A 1 172 ? -17.590 -5.603 15.757 1.00 86.19 172 GLN A C 1
ATOM 1301 O O . GLN A 1 172 ? -18.022 -5.828 16.887 1.00 86.19 172 GLN A O 1
ATOM 1306 N N . ALA A 1 173 ? -18.233 -5.995 14.655 1.00 88.62 173 ALA A N 1
ATOM 1307 C CA . ALA A 1 173 ? -19.490 -6.735 14.673 1.00 88.62 173 ALA A CA 1
ATOM 1308 C C . ALA A 1 173 ? -19.325 -8.111 15.335 1.00 88.62 173 ALA A C 1
ATOM 1310 O O . ALA A 1 173 ? -20.129 -8.485 16.189 1.00 88.62 173 ALA A O 1
ATOM 1311 N N . ALA A 1 174 ? -18.252 -8.839 15.019 1.00 86.94 174 ALA A N 1
ATOM 1312 C CA . ALA A 1 174 ? -17.933 -10.117 15.650 1.00 86.94 174 ALA A CA 1
ATOM 1313 C C . ALA A 1 174 ? -17.707 -9.967 17.164 1.00 86.94 174 ALA A C 1
ATOM 1315 O O . ALA A 1 174 ? -18.218 -10.761 17.956 1.00 86.94 174 ALA A O 1
ATOM 1316 N N . LEU A 1 175 ? -16.997 -8.917 17.588 1.00 88.69 175 LEU A N 1
ATOM 1317 C CA . LEU A 1 175 ? -16.773 -8.632 19.004 1.00 88.69 175 LEU A CA 1
ATOM 1318 C C . LEU A 1 175 ? -18.064 -8.217 19.726 1.00 88.69 175 LEU A C 1
ATOM 1320 O O . LEU A 1 175 ? -18.288 -8.629 20.865 1.00 88.69 175 LEU A O 1
ATOM 1324 N N . ALA A 1 176 ? -18.927 -7.432 19.077 1.00 87.69 176 ALA A N 1
ATOM 1325 C CA . ALA A 1 176 ? -20.237 -7.063 19.607 1.00 87.69 176 ALA A CA 1
ATOM 1326 C C . ALA A 1 176 ? -21.140 -8.294 19.777 1.00 87.69 176 ALA A C 1
ATOM 1328 O O . ALA A 1 176 ? -21.729 -8.465 20.844 1.00 87.69 176 ALA A O 1
ATOM 1329 N N . ARG A 1 177 ? -21.170 -9.196 18.784 1.00 87.06 177 ARG A N 1
ATOM 1330 C CA . ARG A 1 177 ? -21.895 -10.476 18.852 1.00 87.06 177 ARG A CA 1
ATOM 1331 C C . ARG A 1 177 ? -21.391 -11.363 19.988 1.00 87.06 177 ARG A C 1
ATOM 1333 O O . ARG A 1 177 ? -22.204 -11.893 20.731 1.00 87.06 177 ARG A O 1
ATOM 1340 N N . ARG A 1 178 ? -20.072 -11.466 20.193 1.00 83.44 178 ARG A N 1
ATOM 1341 C CA . ARG A 1 178 ? -19.492 -12.217 21.327 1.00 83.44 178 ARG A CA 1
ATOM 1342 C C . ARG A 1 178 ? -19.859 -11.625 22.691 1.00 83.44 178 ARG A C 1
ATOM 1344 O O . ARG A 1 178 ? -20.013 -12.362 23.656 1.00 83.44 178 ARG A O 1
ATOM 1351 N N . ARG A 1 179 ? -20.002 -10.300 22.786 1.00 80.00 179 ARG A N 1
ATOM 1352 C CA . ARG A 1 179 ? -20.384 -9.607 24.030 1.00 80.00 179 ARG A CA 1
ATOM 1353 C C . ARG A 1 179 ? -21.888 -9.618 24.297 1.00 80.00 179 ARG A C 1
ATOM 1355 O O . ARG A 1 179 ? -22.279 -9.405 25.440 1.00 80.00 179 ARG A O 1
ATOM 1362 N N . ALA A 1 180 ? -22.720 -9.840 23.282 1.00 73.94 180 ALA A N 1
ATOM 1363 C CA . ALA A 1 180 ? -24.173 -9.871 23.421 1.00 73.94 180 ALA A CA 1
ATOM 1364 C C . ALA A 1 180 ? -24.671 -10.905 24.458 1.00 73.94 180 ALA A C 1
ATOM 1366 O O . ALA A 1 180 ? -25.362 -10.481 25.384 1.00 73.94 180 ALA A O 1
ATOM 1367 N N . PRO A 1 181 ? -24.281 -12.198 24.416 1.00 69.38 181 PRO A N 1
ATOM 1368 C CA . PRO A 1 181 ? -24.739 -13.174 25.408 1.00 69.38 181 PRO A CA 1
ATOM 1369 C C . PRO A 1 181 ? -24.233 -12.856 26.823 1.00 69.38 181 PRO A C 1
ATOM 1371 O O . PRO A 1 181 ? -25.000 -12.937 27.777 1.00 69.38 181 PRO A O 1
ATOM 1374 N N . ALA A 1 182 ? -22.988 -12.385 26.965 1.00 68.56 182 ALA A N 1
ATOM 1375 C CA . ALA A 1 182 ? -22.441 -11.970 28.261 1.00 68.56 182 ALA A CA 1
ATOM 1376 C C . ALA A 1 182 ? -23.182 -10.758 28.858 1.00 68.56 182 ALA A C 1
ATOM 1378 O O . ALA A 1 182 ? -23.377 -10.681 30.068 1.00 68.56 182 ALA A O 1
ATOM 1379 N N . ARG A 1 183 ? -23.631 -9.814 28.018 1.00 64.62 183 ARG A N 1
ATOM 1380 C CA . ARG A 1 183 ? -24.434 -8.659 28.452 1.00 64.62 183 ARG A CA 1
ATOM 1381 C C . ARG A 1 183 ? -25.851 -9.051 28.854 1.00 64.62 183 ARG A C 1
ATOM 1383 O O . ARG A 1 183 ? -26.365 -8.471 29.806 1.00 64.62 183 ARG A O 1
ATOM 1390 N N . ILE A 1 184 ? -26.468 -9.998 28.146 1.00 68.25 184 ILE A N 1
ATOM 1391 C CA . ILE A 1 184 ? -27.796 -10.521 28.497 1.00 68.25 184 ILE A CA 1
ATOM 1392 C C . ILE A 1 184 ? -27.711 -11.253 29.841 1.00 68.25 184 ILE A C 1
ATOM 1394 O O . ILE A 1 184 ? -28.436 -10.891 30.759 1.00 68.25 184 ILE A O 1
ATOM 1398 N N . ALA A 1 185 ? -26.750 -12.168 30.011 1.00 65.31 185 ALA A N 1
ATOM 1399 C CA . ALA A 1 185 ? -26.542 -12.890 31.268 1.00 65.31 185 ALA A CA 1
ATOM 1400 C C . ALA A 1 185 ? -26.229 -11.955 32.452 1.00 65.31 185 ALA A C 1
ATOM 1402 O O . ALA A 1 185 ? -26.820 -12.097 33.519 1.00 65.31 185 ALA A O 1
ATOM 1403 N N . ALA A 1 186 ? -25.357 -10.956 32.267 1.00 63.53 186 ALA A N 1
ATOM 1404 C CA . ALA A 1 186 ? -25.049 -9.979 33.313 1.00 63.53 186 ALA A CA 1
ATOM 1405 C C . ALA A 1 186 ? -26.267 -9.117 33.690 1.00 63.53 186 ALA A C 1
ATOM 1407 O O . ALA A 1 186 ? -26.483 -8.847 34.869 1.00 63.53 186 ALA A O 1
ATOM 1408 N N . ARG A 1 187 ? -27.090 -8.706 32.714 1.00 66.31 187 ARG A N 1
ATOM 1409 C CA . ARG A 1 187 ? -28.340 -7.973 32.979 1.00 66.31 187 ARG A CA 1
ATOM 1410 C C . ARG A 1 187 ? -29.356 -8.831 33.727 1.00 66.31 187 ARG A C 1
ATOM 1412 O O . ARG A 1 187 ? -29.950 -8.338 34.679 1.00 66.31 187 ARG A O 1
ATOM 1419 N N . SER A 1 188 ? -29.514 -10.097 33.346 1.00 67.69 188 SER A N 1
ATOM 1420 C CA . SER A 1 188 ? -30.383 -11.043 34.055 1.00 67.69 188 SER A CA 1
ATOM 1421 C C . SER A 1 188 ? -29.895 -11.311 35.479 1.00 67.69 188 SER A C 1
ATOM 1423 O O . SER A 1 188 ? -30.708 -11.333 36.398 1.00 67.69 188 SER A O 1
ATOM 1425 N N . ALA A 1 189 ? -28.583 -11.437 35.698 1.00 63.00 189 ALA A N 1
ATOM 1426 C CA . ALA A 1 189 ? -28.011 -11.601 37.033 1.00 63.00 189 ALA A CA 1
ATOM 1427 C C . ALA A 1 189 ? -28.250 -10.366 37.920 1.00 63.00 189 ALA A C 1
ATOM 1429 O O . ALA A 1 189 ? -28.691 -10.510 39.055 1.00 63.00 189 ALA A O 1
ATOM 1430 N N . ILE A 1 190 ? -28.039 -9.153 37.393 1.00 67.12 190 ILE A N 1
ATOM 1431 C CA . ILE A 1 190 ? -28.311 -7.901 38.122 1.00 67.12 190 ILE A CA 1
ATOM 1432 C C . ILE A 1 190 ? -29.804 -7.764 38.443 1.00 67.12 190 ILE A C 1
ATOM 1434 O O . ILE A 1 190 ? -30.148 -7.416 39.569 1.00 67.12 190 ILE A O 1
ATOM 1438 N N . ALA A 1 191 ? -30.691 -8.075 37.492 1.00 62.62 191 ALA A N 1
ATOM 1439 C CA . ALA A 1 191 ? -32.134 -8.063 37.726 1.00 62.62 191 ALA A CA 1
ATOM 1440 C C . ALA A 1 191 ? -32.534 -9.076 38.812 1.00 62.62 191 ALA A C 1
ATOM 1442 O O . ALA A 1 191 ? -33.274 -8.733 39.728 1.00 62.62 191 ALA A O 1
ATOM 1443 N N . THR A 1 192 ? -31.979 -10.290 38.774 1.00 64.38 192 THR A N 1
ATOM 1444 C CA . THR A 1 192 ? -32.240 -11.330 39.784 1.00 64.38 192 THR A CA 1
ATOM 1445 C C . THR A 1 192 ? -31.778 -10.885 41.174 1.00 64.38 192 THR A C 1
ATOM 1447 O O . THR A 1 192 ? -32.541 -10.979 42.130 1.00 64.38 192 THR A O 1
ATOM 1450 N N . VAL A 1 193 ? -30.573 -10.314 41.294 1.00 60.56 193 VAL A N 1
ATOM 1451 C CA . VAL A 1 193 ? -30.050 -9.787 42.569 1.00 60.56 193 VAL A CA 1
ATOM 1452 C C . VAL A 1 193 ? -30.898 -8.626 43.095 1.00 60.56 193 VAL A C 1
ATOM 1454 O O . VAL A 1 193 ? -31.211 -8.597 44.281 1.00 60.56 193 VAL A O 1
ATOM 1457 N N . ALA A 1 194 ? -31.329 -7.704 42.230 1.00 61.56 194 ALA A N 1
ATOM 1458 C CA . ALA A 1 194 ? -32.221 -6.610 42.621 1.00 61.56 194 ALA A CA 1
ATOM 1459 C C . ALA A 1 194 ? -33.599 -7.110 43.091 1.00 61.56 194 ALA A C 1
ATOM 1461 O O . ALA A 1 194 ? -34.212 -6.492 43.954 1.00 61.56 194 ALA A O 1
ATOM 1462 N N . THR A 1 195 ? -34.066 -8.245 42.560 1.00 61.97 195 THR A N 1
ATOM 1463 C CA . THR A 1 195 ? -35.332 -8.861 42.984 1.00 61.97 195 THR A CA 1
ATOM 1464 C C . THR A 1 195 ? -35.194 -9.537 44.354 1.00 61.97 195 THR A C 1
ATOM 1466 O O . THR A 1 195 ? -36.106 -9.460 45.170 1.00 61.97 195 THR A O 1
ATOM 1469 N N . VAL A 1 196 ? -34.044 -10.161 44.638 1.00 66.50 196 VAL A N 1
ATOM 1470 C CA . VAL A 1 196 ? -33.767 -10.834 45.923 1.00 66.50 196 VAL A CA 1
ATOM 1471 C C . VAL A 1 196 ? -33.470 -9.842 47.052 1.00 66.50 196 VAL A C 1
ATOM 1473 O O . VAL A 1 196 ? -33.831 -10.100 48.196 1.00 66.50 196 VAL A O 1
ATOM 1476 N N . LEU A 1 197 ? -32.840 -8.702 46.755 1.00 65.62 197 LEU A N 1
ATOM 1477 C CA . LEU A 1 197 ? -32.482 -7.703 47.773 1.00 65.62 197 LEU A CA 1
ATOM 1478 C C . LEU A 1 197 ? -33.651 -6.816 48.234 1.00 65.62 197 LEU A C 1
ATOM 1480 O O . LEU A 1 197 ? -33.468 -6.019 49.150 1.00 65.62 197 LEU A O 1
ATOM 1484 N N . GLY A 1 198 ? -34.846 -6.985 47.661 1.00 59.31 198 GLY A N 1
ATOM 1485 C CA . GLY A 1 198 ? -36.027 -6.201 48.014 1.00 59.31 198 GLY A CA 1
ATOM 1486 C C . GLY A 1 198 ? -35.928 -4.729 47.582 1.00 59.31 1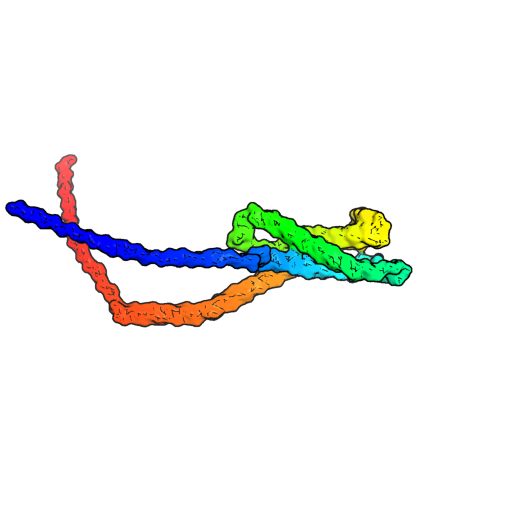98 GLY A C 1
ATOM 1487 O O . GLY A 1 198 ? -34.842 -4.212 47.304 1.00 59.31 198 GLY A O 1
ATOM 1488 N N . PRO A 1 199 ? -37.067 -4.024 47.471 1.00 67.62 199 PRO A N 1
ATOM 1489 C CA . PRO A 1 199 ? -37.063 -2.608 47.133 1.00 67.62 199 PRO A CA 1
ATOM 1490 C C . PRO A 1 199 ? -36.276 -1.821 48.195 1.00 67.62 199 PRO A C 1
ATOM 1492 O O . PRO A 1 199 ? -36.440 -2.088 49.389 1.00 67.62 199 PRO A O 1
ATOM 1495 N N . PRO A 1 200 ? -35.438 -0.841 47.802 1.00 65.56 200 PRO A N 1
ATOM 1496 C CA . PRO A 1 200 ? -34.835 0.062 48.770 1.00 65.56 200 PRO A CA 1
ATOM 1497 C C . PRO A 1 200 ? -35.965 0.729 49.553 1.00 65.56 200 PRO A C 1
ATOM 1499 O O . PRO A 1 200 ? -36.873 1.304 48.947 1.00 65.56 200 PRO A O 1
ATOM 1502 N N . CYS A 1 201 ? -35.928 0.622 50.886 1.00 69.56 201 CYS A N 1
ATOM 1503 C CA . CYS A 1 201 ? -36.858 1.347 51.744 1.00 69.56 201 CYS A CA 1
ATOM 1504 C C . CYS A 1 201 ? -36.887 2.810 51.282 1.00 69.56 201 CYS A C 1
ATOM 1506 O O . CYS A 1 201 ? -35.814 3.420 51.180 1.00 69.56 201 CYS A O 1
ATOM 1508 N N . PRO A 1 202 ? -38.068 3.368 50.953 1.00 65.31 202 PRO A N 1
ATOM 1509 C CA . PRO A 1 202 ? -38.158 4.748 50.518 1.00 65.31 202 PRO A CA 1
ATOM 1510 C C . PRO A 1 202 ? -37.501 5.634 51.581 1.00 65.31 202 PRO A C 1
ATOM 1512 O O . PRO A 1 202 ? -37.661 5.360 52.777 1.00 65.31 202 PRO A O 1
ATOM 1515 N N . PRO A 1 203 ? -36.732 6.662 51.177 1.00 69.62 203 PRO A N 1
ATOM 1516 C CA . PRO A 1 203 ? -36.167 7.598 52.130 1.00 69.62 203 PRO A CA 1
ATOM 1517 C C . PRO A 1 203 ? -37.331 8.164 52.938 1.00 69.62 203 PRO A C 1
ATOM 1519 O O . PRO A 1 203 ? -38.214 8.811 52.378 1.00 69.62 203 PRO A O 1
ATOM 1522 N N . LEU A 1 204 ? -37.356 7.849 54.238 1.00 64.75 204 LEU A N 1
ATOM 1523 C CA . LEU A 1 204 ? -38.294 8.414 55.200 1.00 64.75 204 LEU A CA 1
ATOM 1524 C C . LEU A 1 204 ? -38.361 9.913 54.936 1.00 64.75 204 LEU A C 1
ATOM 1526 O O . LEU A 1 204 ? -37.355 10.612 55.083 1.00 64.75 204 LEU A O 1
ATOM 1530 N N . ALA A 1 205 ? -39.527 10.369 54.479 1.00 55.81 205 ALA A N 1
ATOM 1531 C CA . ALA A 1 205 ? -39.805 11.765 54.229 1.00 55.81 205 ALA A CA 1
ATOM 1532 C C . ALA A 1 205 ? -39.499 12.532 55.518 1.00 55.81 205 ALA A C 1
ATOM 1534 O O . ALA A 1 205 ? -40.268 12.510 56.479 1.00 55.81 205 ALA A O 1
ATOM 1535 N N . ARG A 1 206 ? -38.334 13.184 55.563 1.00 57.28 206 ARG A N 1
ATOM 1536 C CA . ARG A 1 206 ? -38.039 14.197 56.567 1.00 57.28 206 ARG A CA 1
ATOM 1537 C C . ARG A 1 206 ? -38.940 15.378 56.239 1.00 57.28 206 ARG A C 1
ATOM 1539 O O . ARG A 1 206 ? -38.558 16.271 55.490 1.00 57.28 206 ARG A O 1
ATOM 1546 N N . HIS A 1 207 ? -40.147 15.352 56.794 1.00 50.00 207 HIS A N 1
ATOM 1547 C CA . HIS A 1 207 ? -40.963 16.536 57.005 1.00 50.00 207 HIS A CA 1
ATOM 1548 C C . HIS A 1 207 ? -40.205 17.468 57.959 1.00 50.00 207 HIS A C 1
ATOM 1550 O O . HIS A 1 207 ? -40.418 17.472 59.168 1.00 50.00 207 HIS A O 1
ATOM 1556 N N . GLY A 1 208 ? -39.264 18.227 57.400 1.00 59.09 208 GLY A N 1
ATOM 1557 C CA . GLY A 1 208 ? -38.752 19.441 58.009 1.00 59.09 208 GLY A CA 1
ATOM 1558 C C . GLY A 1 208 ? -39.845 20.491 57.914 1.00 59.09 208 GLY A C 1
ATOM 1559 O O . GLY A 1 208 ? -40.008 21.136 56.883 1.00 59.09 208 GLY A O 1
ATOM 1560 N N . ALA A 1 209 ? -40.635 20.604 58.976 1.00 61.59 209 ALA A N 1
ATOM 1561 C CA . ALA A 1 209 ? -41.471 21.760 59.221 1.00 61.59 209 ALA A CA 1
ATOM 1562 C C . ALA A 1 209 ? -40.559 22.974 59.448 1.00 61.59 209 ALA A C 1
ATOM 1564 O O . ALA A 1 209 ? -40.129 23.222 60.573 1.00 61.59 209 ALA A O 1
ATOM 1565 N N . GLU A 1 210 ? -40.256 23.726 58.393 1.00 63.34 210 GLU A N 1
ATOM 1566 C CA . GLU A 1 210 ? -39.727 25.080 58.535 1.00 63.34 210 GLU A CA 1
ATOM 1567 C C . GLU A 1 210 ? -40.846 26.090 58.292 1.00 63.34 210 GLU A C 1
ATOM 1569 O O . GLU A 1 210 ? -41.533 26.110 57.272 1.00 63.34 210 GLU A O 1
ATOM 1574 N N . ARG A 1 211 ? -41.077 26.849 59.360 1.00 65.81 211 ARG A N 1
ATOM 1575 C CA . ARG A 1 211 ? -42.133 27.829 59.575 1.00 65.81 211 ARG A CA 1
ATOM 1576 C C . ARG A 1 211 ? -41.941 29.025 58.641 1.00 65.81 211 ARG A C 1
ATOM 1578 O O . ARG A 1 211 ? -40.817 29.468 58.427 1.00 65.81 211 ARG A O 1
ATOM 1585 N N . ALA A 1 212 ? -43.046 29.584 58.154 1.00 72.00 212 ALA A N 1
ATOM 1586 C CA . ALA A 1 212 ? -43.046 30.861 57.448 1.00 72.00 212 ALA A CA 1
ATOM 1587 C C . ALA A 1 212 ? -42.547 32.006 58.364 1.00 72.00 212 ALA A C 1
ATOM 1589 O O . ALA A 1 212 ? -42.900 32.023 59.548 1.00 72.00 212 ALA A O 1
ATOM 1590 N N . PRO A 1 213 ? -41.761 32.968 57.846 1.00 71.06 213 PRO A N 1
ATOM 1591 C CA . PRO A 1 213 ? -41.389 34.171 58.584 1.00 71.06 213 PRO A CA 1
ATOM 1592 C C . PRO A 1 213 ? -42.559 35.178 58.634 1.00 71.06 213 PRO A C 1
ATOM 1594 O O . PRO A 1 213 ? -43.332 35.261 57.676 1.00 71.06 213 PRO A O 1
ATOM 1597 N N . PRO A 1 214 ? -42.708 35.954 59.725 1.00 74.88 214 PRO A N 1
ATOM 1598 C CA . PRO A 1 214 ? -43.735 36.985 59.823 1.00 74.88 214 PRO A CA 1
ATOM 1599 C C . PRO A 1 214 ? -43.427 38.154 58.880 1.00 74.88 214 PRO A C 1
ATOM 1601 O O . PRO A 1 214 ? -42.314 38.679 58.858 1.00 74.88 214 PRO A O 1
ATOM 1604 N N . LEU A 1 215 ? -44.438 38.577 58.123 1.00 73.06 215 LEU A N 1
ATOM 1605 C CA . LEU A 1 215 ? -44.421 39.840 57.394 1.00 73.06 215 LEU A CA 1
ATOM 1606 C C . LEU A 1 215 ? -44.573 40.975 58.411 1.00 73.06 215 LEU A C 1
ATOM 1608 O O . LEU A 1 215 ? -45.614 41.094 59.056 1.00 73.06 215 LEU A O 1
ATOM 1612 N N . LEU A 1 216 ? -43.533 41.793 58.565 1.00 72.31 216 LEU A N 1
ATOM 1613 C CA . LEU A 1 216 ? -43.663 43.089 59.219 1.00 72.31 216 LEU A CA 1
ATOM 1614 C C . LEU A 1 216 ? -44.228 44.085 58.209 1.00 72.31 216 LEU A C 1
ATOM 1616 O O . LEU A 1 216 ? -43.666 44.293 57.136 1.00 72.31 216 LEU A O 1
ATOM 1620 N N . ALA A 1 217 ? -45.366 44.658 58.582 1.00 65.19 217 ALA A N 1
ATOM 1621 C CA . ALA A 1 217 ? -45.955 45.826 57.965 1.00 65.19 217 ALA A CA 1
ATOM 1622 C C . ALA A 1 217 ? -45.217 47.088 58.430 1.00 65.19 217 ALA A C 1
ATOM 1624 O O . ALA A 1 217 ? -45.133 47.315 59.638 1.00 65.19 217 ALA A O 1
ATOM 1625 N N . SER A 1 218 ? -44.742 47.891 57.476 1.00 65.56 218 SER A N 1
ATOM 1626 C CA . SER A 1 218 ? -44.654 49.363 57.529 1.00 65.56 218 SER A CA 1
ATOM 1627 C C . SER A 1 218 ? -44.065 49.882 56.225 1.00 65.56 218 SER A C 1
ATOM 1629 O O . SER A 1 218 ? -42.922 49.467 55.925 1.00 65.56 218 SER A O 1
#

pLDDT: mean 74.42, std 13.32, range [48.28, 96.69]